Protein AF-A0A7R8XDM5-F1 (afdb_monomer)

Sequence (348 aa):
MFGAPPGPLRLVAMLCPSQAWSLYSSQVLLRPSGLVFVVLIADHQGGTNVKIKKKELCLAEGSKQLLQRVDGHIREISPRSAKEEVNYRLRKYDIGNKVPDDREGKVLMLVGATGSGKSTFVNGLVNYAYGVKWEDDFRYKLVVNEENENFEAHSQTNWISAYVLHKQEGISLPYTLTVIDTPGFGDSEGKKKDEELLKQIREFLSHGEYFGLEKLSGIGFVVPAPEGRLTDSQKYIFHCMLSVFGKNFEDRIFAFATFADNLRPPVLNALVDAKVPFKKIFKFNNSVLFTLSRDDDTSDLDRLAWKMGIQSFTEFFEELKKTKPVSLQEVLQNMESIRKPHDSQTSG

Secondary structure (DSSP, 8-state):
-PPPPPPP-PPPPPPP-S-S-----EEEEEETTEEEEEEEEEE--SSS-PEEEEEEE---GGGTTS--BSSSSEEEE--SEEEEEGGGTEEEEEESPPPTT-TT-EEEEEE-BTTSSHHHHHHHHHHHHTT--TT-S-EEEE------TTS-TTGGGGSEEEEEE---TT-S-SS-EEEEE---BS-TT-HHHHHHHHHHHHHHHHTHHHHT--EE-EEEEEEETT--S--HHHHHHHHHHHHHH-TT-GGGEEEEEES--SSPPTHHHHHHHTT---SEEEEE-GGGTT--TTSTT--HHHHHHHHHHHHHHHHHHHHHHT---EEHHHHHHHHHHTTTTSSSSS--

Organism: NCBI:txid69355

Nearest PDB structures (foldseek):
  3bb1-assembly4_G  TM=6.647E-01  e=1.543E-07  Pisum sativum
  3bb1-assembly2_C  TM=6.467E-01  e=5.001E-07  Pisum sativum
  3bb1-assembly3_F  TM=6.297E-01  e=9.003E-07  Pisum sativum
  3bb1-assembly2_D  TM=6.353E-01  e=9.548E-07  Pisum sativum
  3def-assembly1_A  TM=5.773E-01  e=4.715E-07  Arabidopsis thaliana

Solvent-accessible surface area (backbone atoms only — not comparable to full-atom values): 20354 Å² total; per-residue (Å²): 135,86,79,81,80,86,73,85,84,81,83,84,84,82,88,79,95,78,85,79,90,77,88,79,59,81,57,84,52,83,50,100,88,50,70,48,47,48,46,61,48,73,50,82,60,89,68,100,58,76,50,77,47,86,46,78,53,78,69,61,82,74,66,72,82,28,65,54,83,84,45,101,37,42,36,30,42,43,59,72,44,78,51,74,44,73,94,67,34,35,38,37,31,36,32,64,61,83,60,89,84,67,85,72,47,41,26,38,39,41,44,35,43,58,89,21,44,61,69,59,49,52,27,50,49,50,29,49,36,58,54,62,50,71,83,40,80,53,35,56,37,78,51,77,83,76,90,55,97,83,62,62,92,68,68,73,45,72,35,40,39,32,41,32,43,40,43,50,93,79,37,68,44,98,42,30,40,32,41,34,44,50,38,44,38,72,54,102,75,46,74,66,54,47,54,49,48,53,50,40,52,50,51,52,50,72,43,16,68,84,75,73,44,63,50,42,29,31,36,36,44,28,35,42,11,79,40,62,60,70,51,70,56,56,52,48,54,49,52,50,50,47,53,26,56,38,94,85,37,43,79,32,24,32,34,36,24,21,72,27,72,95,65,86,47,45,26,61,54,18,36,56,76,70,68,54,73,50,62,48,77,38,52,32,37,64,88,42,67,86,61,44,73,80,46,94,81,63,47,75,63,46,57,48,39,48,54,45,30,51,50,31,50,53,56,47,51,60,55,53,67,72,37,78,59,43,46,37,68,60,38,52,53,37,44,57,61,70,65,62,76,74,82,76,80,86,83,134

Structure (mmCIF, N/CA/C/O backbone):
data_AF-A0A7R8XDM5-F1
#
_entry.id   AF-A0A7R8XDM5-F1
#
loop_
_atom_site.group_PDB
_atom_site.id
_atom_site.type_symbol
_atom_site.label_atom_id
_atom_site.label_alt_id
_atom_site.label_comp_id
_atom_site.label_asym_id
_atom_site.label_entity_id
_atom_site.label_seq_id
_atom_site.pdbx_PDB_ins_code
_atom_site.Cartn_x
_atom_site.Cartn_y
_atom_site.Cartn_z
_atom_site.occupancy
_atom_site.B_iso_or_equiv
_atom_site.auth_seq_id
_atom_site.auth_comp_id
_atom_site.auth_asym_id
_atom_site.auth_atom_id
_atom_site.pdbx_PDB_model_num
ATOM 1 N N . MET A 1 1 ? 40.459 37.703 -25.915 1.00 35.75 1 MET A N 1
ATOM 2 C CA . MET A 1 1 ? 40.708 36.538 -26.789 1.00 35.75 1 MET A CA 1
ATOM 3 C C . MET A 1 1 ? 39.538 35.589 -26.618 1.00 35.75 1 MET A C 1
ATOM 5 O O . MET A 1 1 ? 39.378 35.033 -25.542 1.00 35.75 1 MET A O 1
ATOM 9 N N . PHE A 1 2 ? 38.662 35.514 -27.618 1.00 29.91 2 PHE A N 1
ATOM 10 C CA . PHE A 1 2 ? 37.513 34.612 -27.619 1.00 29.91 2 PHE A CA 1
ATOM 11 C C . PHE A 1 2 ? 37.996 33.196 -27.955 1.00 29.91 2 PHE A C 1
ATOM 13 O O . PHE A 1 2 ? 38.622 32.997 -28.995 1.00 29.91 2 PHE A O 1
ATOM 20 N N . GLY A 1 3 ? 37.743 32.233 -27.066 1.00 30.38 3 GLY A N 1
ATOM 21 C CA . GLY A 1 3 ? 37.932 30.811 -27.349 1.00 30.38 3 GLY A CA 1
ATOM 22 C C . GLY A 1 3 ? 36.880 30.334 -28.352 1.00 30.38 3 GLY A C 1
ATOM 23 O O . GLY A 1 3 ? 35.709 30.692 -28.240 1.00 30.38 3 GLY A O 1
ATOM 24 N N . ALA A 1 4 ? 37.315 29.580 -29.358 1.00 33.12 4 ALA A N 1
ATOM 25 C CA . ALA A 1 4 ? 36.467 29.067 -30.428 1.00 33.12 4 ALA A CA 1
ATOM 26 C C . ALA A 1 4 ? 35.358 28.125 -29.900 1.00 33.12 4 ALA A C 1
ATOM 28 O O . ALA A 1 4 ? 35.589 27.402 -28.928 1.00 33.12 4 ALA A O 1
ATOM 29 N N . PRO A 1 5 ? 34.174 28.080 -30.541 1.00 34.34 5 PRO A N 1
ATOM 30 C CA . PRO A 1 5 ? 33.154 27.086 -30.221 1.00 34.34 5 PRO A CA 1
ATOM 31 C C . PRO A 1 5 ? 33.619 25.675 -30.635 1.00 34.34 5 PRO A C 1
ATOM 33 O O . PRO A 1 5 ? 34.315 25.536 -31.647 1.00 34.34 5 PRO A O 1
ATOM 36 N N . PRO A 1 6 ? 33.234 24.612 -29.902 1.00 36.09 6 PRO A N 1
ATOM 37 C CA . PRO A 1 6 ? 33.537 23.245 -30.307 1.00 36.09 6 PRO A CA 1
ATOM 38 C C . PRO A 1 6 ? 32.803 22.924 -31.617 1.00 36.09 6 PRO A C 1
ATOM 40 O O . PRO A 1 6 ? 31.596 23.134 -31.739 1.00 36.09 6 PRO A O 1
ATOM 43 N N . GLY A 1 7 ? 33.551 22.450 -32.616 1.00 31.30 7 GLY A N 1
ATOM 44 C CA . GLY A 1 7 ? 33.010 22.037 -33.912 1.00 31.30 7 GLY A CA 1
ATOM 45 C C . GLY A 1 7 ? 32.057 20.835 -33.803 1.00 31.30 7 GLY A C 1
ATOM 46 O O . GLY A 1 7 ? 32.045 20.138 -32.786 1.00 31.30 7 GLY A O 1
ATOM 47 N N . PRO A 1 8 ? 31.249 20.561 -34.844 1.00 32.53 8 PRO A N 1
ATOM 48 C CA . PRO A 1 8 ? 30.295 19.461 -34.816 1.00 32.53 8 PRO A CA 1
ATOM 49 C C . PRO A 1 8 ? 31.018 18.107 -34.740 1.00 32.53 8 PRO A C 1
ATOM 51 O O . PRO A 1 8 ? 31.885 17.800 -35.561 1.00 32.53 8 PRO A O 1
ATOM 54 N N . LEU A 1 9 ? 30.624 17.288 -33.761 1.00 29.47 9 LEU A N 1
ATOM 55 C CA . LEU A 1 9 ? 30.998 15.877 -33.645 1.00 29.47 9 LEU A CA 1
ATOM 56 C C . LEU A 1 9 ? 30.601 15.135 -34.934 1.00 29.47 9 LEU A C 1
ATOM 58 O O . LEU A 1 9 ? 29.418 15.014 -35.255 1.00 29.47 9 LEU A O 1
ATOM 62 N N . ARG A 1 10 ? 31.592 14.643 -35.687 1.00 25.20 10 ARG A N 1
ATOM 63 C CA . ARG A 1 10 ? 31.374 13.738 -36.824 1.00 25.20 10 ARG A CA 1
ATOM 64 C C . ARG A 1 10 ? 30.980 12.356 -36.301 1.00 25.20 10 ARG A C 1
ATOM 66 O O . ARG A 1 10 ? 31.752 11.726 -35.586 1.00 25.20 10 ARG A O 1
ATOM 73 N N . LEU A 1 11 ? 29.804 11.880 -36.701 1.00 28.20 11 LEU A N 1
ATOM 74 C CA . LEU A 1 11 ? 29.359 10.505 -36.484 1.00 28.20 11 LEU A CA 1
ATOM 75 C C . LEU A 1 11 ? 29.938 9.610 -37.594 1.00 28.20 11 LEU A C 1
ATOM 77 O O . LEU A 1 11 ? 29.731 9.887 -38.776 1.00 28.20 11 LEU A O 1
ATOM 81 N N . VAL A 1 12 ? 30.653 8.546 -37.227 1.00 23.34 12 VAL A N 1
ATOM 82 C CA . VAL A 1 12 ? 31.058 7.474 -38.149 1.00 23.34 12 VAL A CA 1
ATOM 83 C C . VAL A 1 12 ? 29.980 6.393 -38.092 1.00 23.34 12 VAL A C 1
ATOM 85 O O . VAL A 1 12 ? 29.752 5.807 -37.039 1.00 23.34 12 VAL A O 1
ATOM 88 N N . ALA A 1 13 ? 29.296 6.149 -39.210 1.00 28.75 13 ALA A N 1
ATOM 89 C CA . ALA A 1 13 ? 28.348 5.048 -39.344 1.00 28.75 13 ALA A CA 1
ATOM 90 C C . ALA A 1 13 ? 29.081 3.798 -39.855 1.00 28.75 13 ALA A C 1
ATOM 92 O O . ALA A 1 13 ? 29.692 3.841 -40.921 1.00 28.75 13 ALA A O 1
ATOM 93 N N . MET A 1 14 ? 28.996 2.683 -39.125 1.00 22.77 14 MET A N 1
ATOM 94 C CA . MET A 1 14 ? 29.260 1.352 -39.681 1.00 22.77 14 MET A CA 1
ATOM 95 C C . MET A 1 14 ? 27.930 0.723 -40.096 1.00 22.77 14 MET A C 1
ATOM 97 O O . MET A 1 14 ? 26.998 0.633 -39.300 1.00 22.77 14 MET A O 1
ATOM 101 N N . LEU A 1 15 ? 27.843 0.305 -41.357 1.00 27.88 15 LEU A N 1
ATOM 102 C CA . LEU A 1 15 ? 26.712 -0.443 -41.899 1.00 27.88 15 LEU A CA 1
ATOM 103 C C . LEU A 1 15 ? 26.858 -1.921 -41.515 1.00 27.88 15 LEU A C 1
ATOM 105 O O . LEU A 1 15 ? 27.846 -2.551 -41.883 1.00 27.88 15 LEU A O 1
ATOM 109 N N . CYS A 1 16 ? 25.862 -2.479 -40.825 1.00 24.94 16 CYS A N 1
ATOM 110 C CA . CYS A 1 16 ? 25.700 -3.925 -40.674 1.00 24.94 16 CYS A CA 1
ATOM 111 C C . CYS A 1 16 ? 24.568 -4.394 -41.611 1.00 24.94 16 CYS A C 1
ATOM 113 O O . CYS A 1 16 ? 23.447 -3.889 -41.488 1.00 24.94 16 CYS A O 1
ATOM 115 N N . PRO A 1 17 ? 24.819 -5.300 -42.573 1.00 31.75 17 PRO A N 1
ATOM 116 C CA . PRO A 1 17 ? 23.796 -5.776 -43.492 1.00 31.75 17 PRO A CA 1
ATOM 117 C C . PRO A 1 17 ? 23.210 -7.107 -43.005 1.00 31.75 17 PRO A C 1
ATOM 119 O O . PRO A 1 17 ? 23.734 -8.167 -43.329 1.00 31.75 17 PRO A O 1
ATOM 122 N N . SER A 1 18 ? 22.115 -7.073 -42.241 1.00 32.19 18 SER A N 1
ATOM 123 C CA . SER A 1 18 ? 21.034 -8.077 -42.329 1.00 32.19 18 SER A CA 1
ATOM 124 C C . SER A 1 18 ? 19.895 -7.807 -41.333 1.00 32.19 18 SER A C 1
ATOM 126 O O . SER A 1 18 ? 20.043 -7.972 -40.134 1.00 32.19 18 SER A O 1
ATOM 128 N N . GLN A 1 19 ? 18.750 -7.433 -41.913 1.00 33.66 19 GLN A N 1
ATOM 129 C CA . GLN A 1 19 ? 17.357 -7.605 -41.467 1.00 33.66 19 GLN A CA 1
ATOM 130 C C . GLN A 1 19 ? 16.854 -7.020 -40.124 1.00 33.66 19 GLN A C 1
ATOM 132 O O . GLN A 1 19 ? 17.390 -7.245 -39.051 1.00 33.66 19 GLN A O 1
ATOM 137 N N . ALA A 1 20 ? 15.678 -6.384 -40.261 1.00 32.44 20 ALA A N 1
ATOM 138 C CA . ALA A 1 20 ? 14.716 -5.907 -39.259 1.00 32.44 20 ALA A CA 1
ATOM 139 C C . ALA A 1 20 ? 15.094 -4.639 -38.459 1.00 32.44 20 ALA A C 1
ATOM 141 O O . ALA A 1 20 ? 15.906 -4.668 -37.549 1.00 32.44 20 ALA A O 1
ATOM 142 N N . TRP A 1 21 ? 14.420 -3.530 -38.806 1.00 35.22 21 TRP A N 1
ATOM 143 C CA . TRP A 1 21 ? 14.243 -2.284 -38.037 1.00 35.22 21 TRP A CA 1
ATOM 144 C C . TRP A 1 21 ? 15.439 -1.826 -37.182 1.00 35.22 21 TRP A C 1
ATOM 146 O O . TRP A 1 21 ? 15.492 -2.067 -35.980 1.00 35.22 21 TRP A O 1
ATOM 156 N N . SER A 1 22 ? 16.363 -1.071 -37.776 1.00 34.72 22 SER A N 1
ATOM 157 C CA . SER A 1 22 ? 17.450 -0.409 -37.048 1.00 34.72 22 SER A CA 1
ATOM 158 C C . SER A 1 22 ? 17.083 1.031 -36.656 1.00 34.72 22 SER A C 1
ATOM 160 O O . SER A 1 22 ? 16.562 1.812 -37.452 1.00 34.72 22 SER A O 1
ATOM 162 N N . LEU A 1 23 ? 17.355 1.399 -35.401 1.00 35.34 23 LEU A N 1
ATOM 163 C CA . LEU A 1 23 ? 17.301 2.776 -34.903 1.00 35.34 23 LEU A CA 1
ATOM 164 C C . LEU A 1 23 ? 18.440 3.572 -35.578 1.00 35.34 23 LEU A C 1
ATOM 166 O O . LEU A 1 23 ? 19.609 3.284 -35.337 1.00 35.34 23 LEU A O 1
ATOM 170 N N . TYR A 1 24 ? 18.127 4.532 -36.457 1.00 41.97 24 TYR A N 1
ATOM 171 C CA . TYR A 1 24 ? 19.137 5.111 -37.365 1.00 41.97 24 TYR A CA 1
ATOM 172 C C . TYR A 1 24 ? 19.979 6.257 -36.782 1.00 41.97 24 TYR A C 1
ATOM 174 O O . TYR A 1 24 ? 21.096 6.474 -37.240 1.00 41.97 24 TYR A O 1
ATOM 182 N N . SER A 1 25 ? 19.480 7.002 -35.795 1.00 38.81 25 SER A N 1
ATOM 183 C CA . SER A 1 25 ? 20.284 7.819 -34.871 1.00 38.81 25 SER A CA 1
ATOM 184 C C . SER A 1 25 ? 19.376 8.494 -33.842 1.00 38.81 25 SER A C 1
ATOM 186 O O . SER A 1 25 ? 18.216 8.802 -34.119 1.00 38.81 25 SER A O 1
ATOM 188 N N . SER A 1 26 ? 19.917 8.759 -32.656 1.00 35.59 26 SER A N 1
ATOM 189 C CA . SER A 1 26 ? 19.328 9.655 -31.663 1.00 35.59 26 SER A CA 1
ATOM 190 C C . SER A 1 26 ? 20.227 10.882 -31.538 1.00 35.59 26 SER A C 1
ATOM 192 O O . SER A 1 26 ? 21.394 10.744 -31.173 1.00 35.59 26 SER A O 1
ATOM 194 N N . GLN A 1 27 ? 19.709 12.075 -31.829 1.00 33.69 2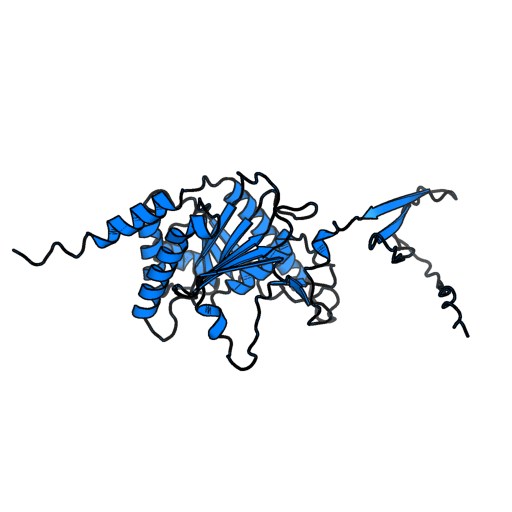7 GLN A N 1
ATOM 195 C CA . GLN A 1 27 ? 20.388 13.325 -31.480 1.00 33.69 27 GLN A CA 1
ATOM 196 C C . GLN A 1 27 ? 19.658 13.999 -30.320 1.00 33.69 27 GLN A C 1
ATOM 198 O O . GLN A 1 27 ? 18.452 14.236 -30.381 1.00 33.69 27 GLN A O 1
ATOM 203 N N . VAL A 1 28 ? 20.411 14.333 -29.273 1.00 34.19 28 VAL A N 1
ATOM 204 C CA . VAL A 1 28 ? 19.955 15.210 -28.193 1.00 34.19 28 VAL A CA 1
ATOM 205 C C . VAL A 1 28 ? 20.292 16.641 -28.600 1.00 34.19 28 VAL A C 1
ATOM 207 O O . VAL A 1 28 ? 21.458 17.029 -28.616 1.00 34.19 28 VAL A O 1
ATOM 210 N N . LEU A 1 29 ? 19.279 17.428 -28.960 1.00 31.72 29 LEU A N 1
ATOM 211 C CA . LEU A 1 29 ? 19.434 18.857 -29.229 1.00 31.72 29 LEU A CA 1
ATOM 212 C C . LEU A 1 29 ? 19.074 19.643 -27.966 1.00 31.72 29 LEU A C 1
ATOM 214 O O . LEU A 1 29 ? 17.913 19.698 -27.561 1.00 31.72 29 LEU A O 1
ATOM 218 N N . LEU A 1 30 ? 20.079 20.267 -27.352 1.00 30.61 30 LEU A N 1
ATOM 219 C CA . LEU A 1 30 ? 19.887 21.244 -26.283 1.00 30.61 30 LEU A CA 1
ATOM 220 C C . LEU A 1 30 ? 19.511 22.589 -26.913 1.00 30.61 30 LEU A C 1
ATOM 222 O O . LEU A 1 30 ? 20.322 23.194 -27.615 1.00 30.61 30 LEU A O 1
ATOM 226 N N . ARG A 1 31 ? 18.282 23.061 -26.677 1.00 32.34 31 ARG A N 1
ATOM 227 C CA . ARG A 1 31 ? 17.888 24.444 -26.979 1.00 32.34 31 ARG A CA 1
ATOM 228 C C . ARG A 1 31 ? 17.702 25.234 -25.680 1.00 32.34 31 ARG A C 1
ATOM 230 O O . ARG A 1 31 ? 17.364 24.639 -24.657 1.00 32.34 31 ARG A O 1
ATOM 237 N N . PRO A 1 32 ? 17.845 26.572 -25.717 1.00 30.30 32 PRO A N 1
ATOM 238 C CA . PRO A 1 32 ? 17.645 27.426 -24.542 1.00 30.30 32 PRO A CA 1
ATOM 239 C C . PRO A 1 32 ? 16.254 27.293 -23.894 1.00 30.30 32 PRO A C 1
ATOM 241 O O . PRO A 1 32 ? 16.095 27.614 -22.725 1.00 30.30 32 PRO A O 1
ATOM 244 N N . SER A 1 33 ? 15.260 26.792 -24.634 1.00 32.38 33 SER A N 1
ATOM 245 C CA . SER A 1 33 ? 13.871 26.606 -24.200 1.00 32.38 33 SER A CA 1
ATOM 246 C C . SER A 1 33 ? 13.492 25.153 -23.876 1.00 32.38 33 SER A C 1
ATOM 248 O O . SER A 1 33 ? 12.311 24.837 -23.838 1.00 32.38 33 SER A O 1
ATOM 250 N N . GLY A 1 34 ? 14.451 24.231 -23.714 1.00 37.88 34 GLY A N 1
ATOM 251 C CA . GLY A 1 34 ? 14.144 22.855 -23.308 1.00 37.88 34 GLY A CA 1
ATOM 252 C C . GLY A 1 34 ? 14.952 21.760 -24.006 1.00 37.88 34 GLY A C 1
ATOM 253 O O . GLY A 1 34 ? 15.768 22.008 -24.890 1.00 37.88 34 GLY A O 1
ATOM 254 N N . LEU A 1 35 ? 14.723 20.518 -23.563 1.00 33.31 35 LEU A N 1
ATOM 255 C CA . LEU A 1 35 ? 15.400 19.312 -24.053 1.00 33.31 35 LEU A CA 1
ATOM 256 C C . LEU A 1 35 ? 14.364 18.552 -24.887 1.00 33.31 35 LEU A C 1
ATOM 258 O O . LEU A 1 35 ? 13.378 18.076 -24.331 1.00 33.31 35 LEU A O 1
ATOM 262 N N . VAL A 1 36 ? 14.540 18.518 -26.208 1.00 33.59 36 VAL A N 1
ATOM 263 C CA . VAL A 1 36 ? 13.604 17.861 -27.133 1.00 33.59 36 VAL A CA 1
ATOM 264 C C . VAL A 1 36 ? 14.250 16.575 -27.630 1.00 33.59 36 VAL A C 1
ATOM 266 O O . VAL A 1 36 ? 15.304 16.617 -28.267 1.00 33.59 36 VAL A O 1
ATOM 269 N N . PHE A 1 37 ? 13.617 15.432 -27.361 1.00 36.12 37 PHE A N 1
ATOM 270 C CA . PHE A 1 37 ? 13.998 14.166 -27.980 1.00 36.12 37 PHE A CA 1
ATOM 271 C C . PHE A 1 37 ? 13.363 14.099 -29.370 1.00 36.12 37 PHE A C 1
ATOM 273 O O . PHE A 1 37 ? 12.148 13.947 -29.509 1.00 36.12 37 PHE A O 1
ATOM 280 N N . VAL A 1 38 ? 14.187 14.238 -30.410 1.00 35.19 38 VAL A N 1
ATOM 281 C CA . VAL A 1 38 ? 13.756 14.036 -31.796 1.00 35.19 38 VAL A CA 1
ATOM 282 C C . VAL A 1 38 ? 14.157 12.627 -32.205 1.00 35.19 38 VAL A C 1
ATOM 284 O O . VAL A 1 38 ? 15.334 12.347 -32.422 1.00 35.19 38 VAL A O 1
ATOM 287 N N . VAL A 1 39 ? 13.172 11.737 -32.309 1.00 37.53 39 VAL A N 1
ATOM 288 C CA . VAL A 1 39 ? 13.377 10.393 -32.856 1.00 37.53 39 VAL A CA 1
ATOM 289 C C . VAL A 1 39 ? 12.960 10.426 -34.324 1.00 37.53 39 VAL A C 1
ATOM 291 O O . VAL A 1 39 ? 11.801 10.705 -34.645 1.00 37.53 39 VAL A O 1
ATOM 294 N N . LEU A 1 40 ? 13.913 10.182 -35.227 1.00 36.50 40 LEU A N 1
ATOM 295 C CA . LEU A 1 40 ? 13.638 10.021 -36.653 1.00 36.50 40 LEU A CA 1
ATOM 296 C C . LEU A 1 40 ? 13.348 8.548 -36.924 1.00 36.50 40 LEU A C 1
ATOM 298 O O . LEU A 1 40 ? 14.228 7.701 -36.786 1.00 36.50 40 LEU A O 1
ATOM 302 N N . ILE A 1 41 ? 12.108 8.249 -37.304 1.00 41.84 41 ILE A N 1
ATOM 303 C CA . ILE A 1 41 ? 11.695 6.897 -37.685 1.00 41.84 41 ILE A CA 1
ATOM 304 C C . ILE A 1 41 ? 11.549 6.879 -39.207 1.00 41.84 41 ILE A C 1
ATOM 306 O O . ILE A 1 41 ? 10.770 7.654 -39.773 1.00 41.84 41 ILE A O 1
ATOM 310 N N . ALA A 1 42 ? 12.327 6.018 -39.861 1.00 40.25 42 ALA A N 1
ATOM 311 C CA . ALA A 1 42 ? 12.209 5.735 -41.284 1.00 40.25 42 ALA A CA 1
ATOM 312 C C . ALA A 1 42 ? 11.242 4.559 -41.476 1.00 40.25 42 ALA A C 1
ATOM 314 O O . ALA A 1 42 ? 11.469 3.480 -40.935 1.00 40.25 42 ALA A O 1
ATOM 315 N N . ASP A 1 43 ? 10.162 4.778 -42.224 1.00 42.12 43 ASP A N 1
ATOM 316 C CA . ASP A 1 43 ? 9.224 3.719 -42.607 1.00 42.12 43 ASP A CA 1
ATOM 317 C C . ASP A 1 43 ? 9.623 3.196 -43.994 1.00 42.12 43 ASP A C 1
ATOM 319 O O . ASP A 1 43 ? 9.609 3.951 -44.974 1.00 42.12 43 ASP A O 1
ATOM 323 N N . HIS A 1 44 ? 10.039 1.931 -44.073 1.00 44.12 44 HIS A N 1
ATOM 324 C CA . HIS A 1 44 ? 10.487 1.319 -45.321 1.00 44.12 44 HIS A CA 1
ATOM 325 C C . HIS A 1 44 ? 9.309 0.630 -46.013 1.00 44.12 44 HIS A C 1
ATOM 327 O O . HIS A 1 44 ? 9.138 -0.586 -45.947 1.00 44.12 44 HIS A O 1
ATOM 333 N N . GLN A 1 45 ? 8.488 1.410 -46.710 1.00 42.81 45 GLN A N 1
ATOM 334 C CA . GLN A 1 45 ? 7.450 0.862 -47.582 1.00 42.81 45 GLN A CA 1
ATOM 335 C C . GLN A 1 45 ? 8.104 0.516 -48.922 1.00 42.81 45 GLN A C 1
ATOM 337 O O . GLN A 1 45 ? 8.515 1.416 -49.644 1.00 42.81 45 GLN A O 1
ATOM 342 N N . GLY A 1 46 ? 8.289 -0.783 -49.186 1.00 40.34 46 GLY A N 1
ATOM 343 C CA . GLY A 1 46 ? 9.095 -1.345 -50.281 1.00 40.34 46 GLY A CA 1
ATOM 344 C C . GLY A 1 46 ? 9.206 -0.484 -51.551 1.00 40.34 46 GLY A C 1
ATOM 345 O O . GLY A 1 46 ? 8.207 -0.165 -52.189 1.00 40.34 46 GLY A O 1
ATOM 346 N N . GLY A 1 47 ? 10.448 -0.137 -51.904 1.00 45.94 47 GLY A N 1
ATOM 347 C CA . GLY A 1 47 ? 10.827 0.777 -52.989 1.00 45.94 47 GLY A CA 1
ATOM 348 C C . GLY A 1 47 ? 11.912 1.766 -52.532 1.00 45.94 47 GLY A C 1
ATOM 349 O O . GLY A 1 47 ? 12.140 1.920 -51.337 1.00 45.94 47 GLY A O 1
ATOM 350 N N . THR A 1 48 ? 12.593 2.452 -53.458 1.00 38.47 48 THR A N 1
ATOM 351 C CA . THR A 1 48 ? 13.718 3.386 -53.189 1.00 38.47 48 THR A CA 1
ATOM 352 C C . THR A 1 48 ? 13.329 4.699 -52.483 1.00 38.47 48 THR A C 1
ATOM 354 O O . THR A 1 48 ? 14.151 5.607 -52.379 1.00 38.47 48 THR A O 1
ATOM 357 N N . ASN A 1 49 ? 12.097 4.823 -51.982 1.00 33.66 49 ASN A N 1
ATOM 358 C CA . ASN A 1 49 ? 11.593 6.030 -51.327 1.00 33.66 49 ASN A CA 1
ATOM 359 C C . ASN A 1 49 ? 11.442 5.816 -49.816 1.00 33.66 49 ASN A C 1
ATOM 361 O O . ASN A 1 49 ? 10.547 5.108 -49.363 1.00 33.66 49 ASN A O 1
ATOM 365 N N . VAL A 1 50 ? 12.281 6.494 -49.030 1.00 44.19 50 VAL A N 1
ATOM 366 C CA . VAL A 1 50 ? 12.210 6.511 -47.561 1.00 44.19 50 VAL A CA 1
ATOM 367 C C . VAL A 1 50 ? 11.381 7.714 -47.105 1.00 44.19 50 VAL A C 1
ATOM 369 O O . VAL A 1 50 ? 11.754 8.859 -47.359 1.00 44.19 50 VAL A O 1
ATOM 372 N N . LYS A 1 51 ? 10.266 7.485 -46.397 1.00 38.09 51 LYS A N 1
ATOM 373 C CA . LYS A 1 51 ? 9.528 8.559 -45.706 1.00 38.09 51 LYS A CA 1
ATOM 374 C C . LYS A 1 51 ? 10.059 8.714 -44.283 1.00 38.09 51 LYS A C 1
ATOM 376 O O . LYS A 1 51 ? 9.935 7.807 -43.465 1.00 38.09 51 LYS A O 1
ATOM 381 N N . ILE A 1 52 ? 10.609 9.889 -43.983 1.00 41.84 52 ILE A N 1
ATOM 382 C CA . ILE A 1 52 ? 11.059 10.262 -42.638 1.00 41.84 52 ILE A CA 1
ATOM 383 C C . ILE A 1 52 ? 9.891 10.935 -41.914 1.00 41.84 52 ILE A C 1
ATOM 385 O O . ILE A 1 52 ? 9.421 11.990 -42.341 1.00 41.84 52 ILE A O 1
ATOM 389 N N . LYS A 1 53 ? 9.416 10.344 -40.812 1.00 38.47 53 LYS A N 1
ATOM 390 C CA . LYS A 1 53 ? 8.446 10.993 -39.917 1.00 38.47 53 LYS A CA 1
ATOM 391 C C . LYS A 1 53 ? 9.170 11.524 -38.682 1.00 38.47 53 LYS A C 1
ATOM 393 O O . LYS A 1 53 ? 9.851 10.778 -37.982 1.00 38.47 53 LYS A O 1
ATOM 398 N N . LYS A 1 54 ? 9.000 12.819 -38.406 1.00 36.72 54 LYS A N 1
ATOM 399 C CA . LYS A 1 54 ? 9.457 13.460 -37.168 1.00 36.72 54 LYS A CA 1
ATOM 400 C C . LYS A 1 54 ? 8.426 13.179 -36.076 1.00 36.72 54 LYS A C 1
ATOM 402 O O . LYS A 1 54 ? 7.275 13.585 -36.222 1.00 36.72 54 LYS A O 1
ATOM 407 N N . LYS A 1 55 ? 8.821 12.499 -34.999 1.00 37.72 55 LYS A N 1
ATOM 408 C CA . LYS A 1 55 ? 7.998 12.382 -33.789 1.00 37.72 55 LYS A CA 1
ATOM 409 C C . LYS A 1 55 ? 8.723 13.088 -32.650 1.00 37.72 55 LYS A C 1
ATOM 411 O O . LYS A 1 55 ? 9.827 12.698 -32.279 1.00 37.72 55 LYS A O 1
ATOM 416 N N . GLU A 1 56 ? 8.122 14.159 -32.151 1.00 34.00 56 GLU A N 1
ATOM 417 C CA . GLU A 1 56 ? 8.598 14.865 -30.963 1.00 34.00 56 GLU A CA 1
ATOM 418 C C . GLU A 1 56 ? 7.989 14.182 -29.736 1.00 34.00 56 GLU A C 1
ATOM 420 O O . GLU A 1 56 ? 6.768 14.079 -29.626 1.00 34.00 56 GLU A O 1
ATOM 425 N N . LEU A 1 57 ? 8.832 13.671 -28.835 1.00 34.44 57 LEU A N 1
ATOM 426 C CA . LEU A 1 57 ? 8.404 13.346 -27.476 1.00 34.44 57 LEU A CA 1
ATOM 427 C C . LEU A 1 57 ? 8.767 14.538 -26.589 1.00 34.44 57 LEU A C 1
ATOM 429 O O . LEU A 1 57 ? 9.938 14.754 -26.268 1.00 34.44 57 LEU A O 1
ATOM 433 N N . CYS A 1 58 ? 7.759 15.316 -26.205 1.00 33.66 58 CYS A N 1
ATOM 434 C CA . CYS A 1 58 ? 7.896 16.297 -25.138 1.00 33.66 58 CYS A CA 1
ATOM 435 C C . CYS A 1 58 ? 7.773 15.574 -23.796 1.00 33.66 58 CYS A C 1
ATOM 437 O O . CYS A 1 58 ? 6.693 15.127 -23.426 1.00 33.66 58 CYS A O 1
ATOM 439 N N . LEU A 1 59 ? 8.869 15.490 -23.042 1.00 37.66 59 LEU A N 1
ATOM 440 C CA . LEU A 1 59 ? 8.751 15.416 -21.588 1.00 37.66 59 LEU A CA 1
ATOM 441 C C . LEU A 1 59 ? 8.321 16.811 -21.127 1.00 37.66 59 LEU A C 1
ATOM 443 O O . LEU A 1 59 ? 9.018 17.788 -21.412 1.00 37.66 59 LEU A O 1
ATOM 447 N N . ALA A 1 60 ? 7.163 16.914 -20.473 1.00 37.12 60 ALA A N 1
ATOM 448 C CA . ALA A 1 60 ? 6.693 18.177 -19.918 1.00 37.12 60 ALA A CA 1
ATOM 449 C C . ALA A 1 60 ? 7.774 18.763 -18.992 1.00 37.12 60 ALA A C 1
ATOM 451 O O . ALA A 1 60 ? 8.406 18.043 -18.220 1.00 37.12 60 ALA A O 1
ATOM 452 N N . GLU A 1 61 ? 7.998 20.075 -19.049 1.00 35.75 61 GLU A N 1
ATOM 453 C CA . GLU A 1 61 ? 9.087 20.761 -18.332 1.00 35.75 61 GLU A CA 1
ATOM 454 C C . GLU A 1 61 ? 9.099 20.514 -16.808 1.00 35.75 61 GLU A C 1
ATOM 456 O O . GLU A 1 61 ? 10.140 20.665 -16.171 1.00 35.75 61 GLU A O 1
ATOM 461 N N . GLY A 1 62 ? 7.989 20.036 -16.232 1.00 33.84 62 GLY A N 1
ATOM 462 C CA . GLY A 1 62 ? 7.888 19.607 -14.833 1.00 33.84 62 GLY A CA 1
ATOM 463 C C . GLY A 1 62 ? 8.626 18.313 -14.462 1.00 33.84 62 GLY A C 1
ATOM 464 O O . GLY A 1 62 ? 8.776 18.038 -13.277 1.00 33.84 62 GLY A O 1
ATOM 465 N N . SER A 1 63 ? 9.105 17.521 -15.426 1.00 37.06 63 SER A N 1
ATOM 466 C CA . SER A 1 63 ? 9.809 16.250 -15.166 1.00 37.06 63 SER A CA 1
ATOM 467 C C . SER A 1 63 ? 11.300 16.423 -14.848 1.00 37.06 63 SER A C 1
ATOM 469 O O . SER A 1 63 ? 11.958 15.471 -14.439 1.00 37.06 63 SER A O 1
ATOM 471 N N . LYS A 1 64 ? 11.861 17.623 -15.056 1.00 37.25 64 LYS A N 1
ATOM 472 C CA . LYS A 1 64 ? 13.308 17.884 -14.933 1.00 37.25 64 LYS A CA 1
ATOM 473 C C . LYS A 1 64 ? 13.800 18.073 -13.496 1.00 37.25 64 LYS A C 1
ATOM 475 O O . LYS A 1 64 ? 14.991 17.925 -13.260 1.00 37.25 64 LYS A O 1
ATOM 480 N N . GLN A 1 65 ? 12.915 18.392 -12.551 1.00 39.84 65 GLN A N 1
ATOM 481 C CA . GLN A 1 65 ? 13.279 18.648 -11.147 1.00 39.84 65 GLN A CA 1
ATOM 482 C C . GLN A 1 65 ? 13.288 17.394 -10.256 1.00 39.84 65 GLN A C 1
ATOM 484 O O . GLN A 1 65 ? 13.552 17.510 -9.067 1.00 39.84 65 GLN A O 1
ATOM 489 N N . LEU A 1 66 ? 12.998 16.209 -10.801 1.00 44.88 66 LEU A N 1
ATOM 490 C CA . LEU A 1 66 ? 12.661 15.028 -9.996 1.00 44.88 66 LEU A CA 1
ATOM 491 C C . LEU A 1 66 ? 13.768 13.971 -9.910 1.00 44.88 66 LEU A C 1
ATOM 493 O O . LEU A 1 66 ? 13.524 12.958 -9.275 1.00 44.88 66 LEU A O 1
ATOM 497 N N . LEU A 1 67 ? 14.927 14.148 -10.558 1.00 45.38 67 LEU A N 1
ATOM 498 C CA . LEU A 1 67 ? 15.888 13.057 -10.767 1.00 45.38 67 LEU A CA 1
ATOM 499 C C . LEU A 1 67 ? 17.284 13.406 -10.238 1.00 45.38 67 LEU A C 1
ATOM 501 O O . LEU A 1 67 ? 18.006 14.179 -10.870 1.00 45.38 67 LEU A O 1
ATOM 505 N N . GLN A 1 68 ? 17.690 12.787 -9.127 1.00 42.53 68 GLN A N 1
ATOM 506 C CA . GLN A 1 68 ? 19.101 12.646 -8.759 1.00 42.53 68 GLN A CA 1
ATOM 507 C C . GLN A 1 68 ? 19.606 11.265 -9.202 1.00 42.53 68 GLN A C 1
ATOM 509 O O . GLN A 1 68 ? 18.893 10.260 -9.154 1.00 42.53 68 GLN A O 1
ATOM 514 N N . ARG A 1 69 ? 20.823 11.240 -9.750 1.00 39.62 69 ARG A N 1
ATOM 515 C CA . ARG A 1 69 ? 21.502 10.027 -10.218 1.00 39.62 69 ARG A CA 1
ATOM 516 C C . ARG A 1 69 ? 22.328 9.503 -9.050 1.00 39.62 69 ARG A C 1
ATOM 518 O O . ARG A 1 69 ? 23.281 10.179 -8.675 1.00 39.62 69 ARG A O 1
ATOM 525 N N . VAL A 1 70 ? 21.978 8.342 -8.505 1.00 50.16 70 VAL A N 1
ATOM 526 C CA . VAL A 1 70 ? 22.736 7.739 -7.389 1.00 50.16 70 VAL A CA 1
ATOM 527 C C . VAL A 1 70 ? 23.296 6.357 -7.742 1.00 50.16 70 VAL A C 1
ATOM 529 O O . VAL A 1 70 ? 24.269 5.918 -7.149 1.00 50.16 70 VAL A O 1
ATOM 532 N N . ASP A 1 71 ? 22.828 5.736 -8.821 1.00 52.06 71 ASP A N 1
ATOM 533 C CA . ASP A 1 71 ? 23.498 4.597 -9.447 1.00 52.06 71 ASP A CA 1
ATOM 534 C C . ASP A 1 71 ? 23.210 4.639 -10.953 1.00 52.06 71 ASP A C 1
ATOM 536 O O . ASP A 1 71 ? 22.228 5.261 -11.370 1.00 52.06 71 ASP A O 1
ATOM 540 N N . GLY A 1 72 ? 24.044 4.031 -11.800 1.00 59.06 72 GLY A N 1
ATOM 541 C CA . GLY A 1 72 ? 23.967 4.183 -13.266 1.00 59.06 72 GLY A CA 1
ATOM 542 C C . GLY A 1 72 ? 22.573 3.916 -13.859 1.00 59.06 72 GLY A C 1
ATOM 543 O O . GLY A 1 72 ? 22.205 4.505 -14.883 1.00 59.06 72 GLY A O 1
ATOM 544 N N . HIS A 1 73 ? 21.781 3.103 -13.155 1.00 76.19 73 HIS A N 1
ATOM 545 C CA . HIS A 1 73 ? 20.484 2.590 -13.579 1.00 76.19 73 HIS A CA 1
ATOM 546 C C . HIS A 1 73 ? 19.328 2.882 -12.611 1.00 76.19 73 HIS A C 1
ATOM 548 O O . HIS A 1 73 ? 18.166 2.754 -12.996 1.00 76.19 73 HIS A O 1
ATOM 554 N N . ILE A 1 74 ? 19.595 3.313 -11.377 1.00 80.38 74 ILE A N 1
ATOM 555 C CA . ILE A 1 74 ? 18.535 3.725 -10.451 1.00 80.38 74 ILE A CA 1
ATOM 556 C C . ILE A 1 74 ? 18.345 5.234 -10.574 1.00 80.38 74 ILE A C 1
ATOM 558 O O . ILE A 1 74 ? 19.258 6.031 -10.361 1.00 80.38 74 ILE A O 1
ATOM 562 N N . ARG A 1 75 ? 17.126 5.628 -10.934 1.00 82.19 75 ARG A N 1
ATOM 563 C CA . ARG A 1 75 ? 16.692 7.020 -10.968 1.00 82.19 75 ARG A CA 1
ATOM 564 C C . ARG A 1 75 ? 15.875 7.299 -9.725 1.00 82.19 75 ARG A C 1
ATOM 566 O O . ARG A 1 75 ? 14.808 6.717 -9.536 1.00 82.19 75 ARG A O 1
ATOM 573 N N . GLU A 1 76 ? 16.358 8.195 -8.888 1.00 81.31 76 GLU A N 1
ATOM 574 C CA . GLU A 1 76 ? 15.596 8.598 -7.719 1.00 81.31 76 GLU A CA 1
ATOM 575 C C . GLU A 1 76 ? 14.466 9.524 -8.139 1.00 81.31 76 GLU A C 1
ATOM 577 O O . GLU A 1 76 ? 14.667 10.384 -8.991 1.00 81.31 76 GLU A O 1
ATOM 582 N N . ILE A 1 77 ? 13.280 9.332 -7.567 1.00 79.94 77 ILE A N 1
ATOM 583 C CA . ILE A 1 77 ? 12.191 10.300 -7.664 1.00 79.94 77 ILE A CA 1
ATOM 584 C C . ILE A 1 77 ? 12.213 11.126 -6.391 1.00 79.94 77 ILE A C 1
ATOM 586 O O . ILE A 1 77 ? 11.824 10.648 -5.326 1.00 79.94 77 ILE A O 1
ATOM 590 N N . SER A 1 78 ? 12.660 12.369 -6.519 1.00 77.94 78 SER A N 1
ATOM 591 C CA . SER A 1 78 ? 12.592 13.345 -5.438 1.00 77.94 78 SER A CA 1
ATOM 592 C C . SER A 1 78 ? 11.187 13.952 -5.368 1.00 77.94 78 SER A C 1
ATOM 594 O O . SER A 1 78 ? 10.550 14.149 -6.402 1.00 77.94 78 SER A O 1
ATOM 596 N N . PRO A 1 79 ? 10.663 14.277 -4.182 1.00 84.69 79 PRO A N 1
ATOM 597 C CA . PRO A 1 79 ? 9.393 14.982 -4.072 1.00 84.69 79 PRO A CA 1
ATOM 598 C C . PRO A 1 79 ? 9.513 16.423 -4.587 1.00 84.69 79 PRO A C 1
ATOM 600 O O . PRO A 1 79 ? 10.507 17.102 -4.347 1.00 84.69 79 PRO A O 1
ATOM 603 N N . ARG A 1 80 ? 8.465 16.929 -5.248 1.00 86.56 80 ARG A N 1
ATOM 604 C CA . ARG A 1 80 ? 8.357 18.350 -5.620 1.00 86.56 80 ARG A CA 1
ATOM 605 C C . ARG A 1 80 ? 8.163 19.225 -4.383 1.00 86.56 80 ARG A C 1
ATOM 607 O O . ARG A 1 80 ? 8.690 20.332 -4.309 1.00 86.56 80 ARG A O 1
ATOM 614 N N . SER A 1 81 ? 7.346 18.759 -3.446 1.00 86.94 81 SER A N 1
ATOM 615 C CA . SER A 1 81 ? 7.135 19.415 -2.159 1.00 86.94 81 SER A CA 1
ATOM 616 C C . SER A 1 81 ? 6.911 18.387 -1.065 1.00 86.94 81 SER A C 1
ATOM 618 O O . SER A 1 81 ? 6.352 17.318 -1.312 1.00 86.94 81 SER A O 1
ATOM 620 N N . ALA A 1 82 ? 7.317 18.748 0.147 1.00 90.06 82 ALA A N 1
ATOM 621 C CA . ALA A 1 82 ? 7.089 17.980 1.356 1.00 90.06 82 ALA A CA 1
ATOM 622 C C . ALA A 1 82 ? 6.300 18.825 2.362 1.00 90.06 82 ALA A C 1
ATOM 624 O O . ALA A 1 82 ? 6.473 20.044 2.437 1.00 90.06 82 ALA A O 1
ATOM 625 N N . LYS A 1 83 ? 5.423 18.177 3.124 1.00 92.00 83 LYS A N 1
ATOM 626 C CA . LYS A 1 83 ? 4.699 18.767 4.249 1.00 92.00 83 LYS A CA 1
ATOM 627 C C . LYS A 1 83 ? 4.760 17.798 5.417 1.00 92.00 83 LYS A C 1
ATOM 629 O O . LYS A 1 83 ? 4.461 16.622 5.232 1.00 92.00 83 LYS A O 1
ATOM 634 N N . GLU A 1 84 ? 5.121 18.284 6.596 1.00 92.06 84 GLU A N 1
ATOM 635 C CA . GLU A 1 84 ? 5.379 17.443 7.765 1.00 92.06 84 GLU A CA 1
ATOM 636 C C . GLU A 1 84 ? 4.638 17.971 8.992 1.00 92.06 84 GLU A C 1
ATOM 638 O O . GLU A 1 84 ? 4.525 19.178 9.188 1.00 92.06 84 GLU A O 1
ATOM 643 N N . GLU A 1 85 ? 4.152 17.051 9.819 1.00 92.00 85 GLU A N 1
ATOM 644 C CA . GLU A 1 85 ? 3.668 17.306 11.171 1.00 92.00 85 GLU A CA 1
ATOM 645 C C . GLU A 1 85 ? 4.506 16.457 12.132 1.00 92.00 85 GLU A C 1
ATOM 647 O O . GLU A 1 85 ? 4.275 15.258 12.334 1.00 92.00 85 GLU A O 1
ATOM 652 N N . VAL A 1 86 ? 5.550 17.088 12.667 1.00 89.00 86 VAL A N 1
ATOM 653 C CA . VAL A 1 86 ? 6.637 16.420 13.393 1.00 89.00 86 VAL A CA 1
ATOM 654 C C . VAL A 1 86 ? 6.150 15.815 14.708 1.00 89.00 86 VAL A C 1
ATOM 656 O O . VAL A 1 86 ? 6.601 14.732 15.078 1.00 89.00 86 VAL A O 1
ATOM 659 N N . ASN A 1 87 ? 5.181 16.450 15.381 1.00 90.00 87 ASN A N 1
ATOM 660 C CA . ASN A 1 87 ? 4.680 15.993 16.685 1.00 90.00 87 ASN A CA 1
ATOM 661 C C . ASN A 1 87 ? 4.075 14.588 16.626 1.00 90.00 87 ASN A C 1
ATOM 663 O O . ASN A 1 87 ? 4.139 13.829 17.592 1.00 90.00 87 ASN A O 1
ATOM 667 N N . TYR A 1 88 ? 3.512 14.235 15.473 1.00 90.31 88 TYR A N 1
ATOM 668 C CA . TYR A 1 88 ? 2.887 12.941 15.228 1.00 90.31 88 TYR A CA 1
ATOM 669 C C . TYR A 1 88 ? 3.713 12.066 14.270 1.00 90.31 88 TYR A C 1
ATOM 671 O O . TYR A 1 88 ? 3.294 10.956 13.935 1.00 90.31 88 TYR A O 1
ATOM 679 N N . ARG A 1 89 ? 4.899 12.533 13.844 1.00 91.69 89 ARG A N 1
ATOM 680 C CA . ARG A 1 89 ? 5.758 11.887 12.835 1.00 91.69 89 ARG A CA 1
ATOM 681 C C . ARG A 1 89 ? 4.969 11.552 11.564 1.00 91.69 89 ARG A C 1
ATOM 683 O O . ARG A 1 89 ? 4.919 10.404 11.116 1.00 91.69 89 ARG A O 1
ATOM 690 N N . LEU A 1 90 ? 4.290 12.554 11.016 1.00 92.88 90 LEU A N 1
ATOM 691 C CA . LEU A 1 90 ? 3.473 12.428 9.811 1.00 92.88 90 LEU A CA 1
ATOM 692 C C . LEU A 1 90 ? 4.073 13.272 8.701 1.00 92.88 90 LEU A C 1
ATOM 694 O O . LEU A 1 90 ? 4.491 14.404 8.936 1.00 92.88 90 LEU A O 1
ATOM 698 N N . ARG A 1 91 ? 4.074 12.757 7.478 1.00 92.56 91 ARG A N 1
ATOM 699 C CA . ARG A 1 91 ? 4.610 13.490 6.333 1.00 92.56 91 ARG A CA 1
ATOM 700 C C . ARG A 1 91 ? 3.865 13.176 5.051 1.00 92.56 91 ARG A C 1
ATOM 702 O O . ARG A 1 91 ? 3.327 12.084 4.873 1.00 92.56 91 ARG A O 1
ATOM 709 N N . LYS A 1 92 ? 3.858 14.142 4.141 1.00 93.12 92 LYS A N 1
ATOM 710 C CA . LYS A 1 92 ? 3.298 14.031 2.799 1.00 93.12 92 LYS A CA 1
ATOM 711 C C . LYS A 1 92 ? 4.295 14.550 1.778 1.00 93.12 92 LYS A C 1
ATOM 713 O O . LYS A 1 92 ? 4.837 15.639 1.941 1.00 93.12 92 LYS A O 1
ATOM 718 N N . TYR A 1 93 ? 4.445 13.801 0.699 1.00 91.88 93 TYR A N 1
ATOM 719 C CA . TYR A 1 93 ? 5.281 14.105 -0.446 1.00 91.88 93 TYR A CA 1
ATOM 720 C C . TYR A 1 93 ? 4.415 14.226 -1.693 1.00 91.88 93 TYR A C 1
ATOM 722 O O . TYR A 1 93 ? 3.708 13.288 -2.053 1.00 91.88 93 TYR A O 1
ATOM 730 N N . ASP A 1 94 ? 4.472 15.374 -2.358 1.00 90.44 94 ASP A N 1
ATOM 731 C CA . ASP A 1 94 ? 3.832 15.577 -3.655 1.00 90.44 94 ASP A CA 1
ATOM 732 C C . ASP A 1 94 ? 4.843 15.296 -4.767 1.00 90.44 94 ASP A C 1
ATOM 734 O O . ASP A 1 94 ? 5.913 15.904 -4.821 1.00 90.44 94 ASP A O 1
ATOM 738 N N . ILE A 1 95 ? 4.498 14.375 -5.662 1.00 89.06 95 ILE A N 1
ATOM 739 C CA . ILE A 1 95 ? 5.346 13.918 -6.760 1.00 89.06 95 ILE A CA 1
ATOM 740 C C . ILE A 1 95 ? 4.687 14.324 -8.075 1.00 89.06 95 ILE A C 1
ATOM 742 O O . ILE A 1 95 ? 3.533 13.987 -8.350 1.00 89.06 95 ILE A O 1
ATOM 746 N N . GLY A 1 96 ? 5.436 15.053 -8.900 1.00 83.50 96 GLY A N 1
ATOM 747 C CA . GLY A 1 96 ? 4.912 15.650 -10.121 1.00 83.50 96 GLY A CA 1
ATOM 748 C C . GLY A 1 96 ? 4.114 16.934 -9.872 1.00 83.50 96 GLY A C 1
ATOM 749 O O . GLY A 1 96 ? 4.109 17.519 -8.788 1.00 83.50 96 GLY A O 1
ATOM 750 N N . ASN A 1 97 ? 3.473 17.420 -10.931 1.00 82.19 97 ASN A N 1
ATOM 751 C CA . ASN A 1 97 ? 2.728 18.675 -10.911 1.00 82.19 97 ASN A CA 1
ATOM 752 C C . ASN A 1 97 ? 1.271 18.428 -10.543 1.00 82.19 97 ASN A C 1
ATOM 754 O O . ASN A 1 97 ? 0.598 17.644 -11.207 1.00 82.19 97 ASN A O 1
ATOM 758 N N . LYS A 1 98 ? 0.777 19.166 -9.545 1.00 79.31 98 LYS A N 1
ATOM 759 C CA . LYS A 1 98 ? -0.634 19.143 -9.165 1.00 79.31 98 LYS A CA 1
ATOM 760 C C . LYS A 1 98 ? -1.516 19.548 -10.343 1.00 79.31 98 LYS A C 1
ATOM 762 O O . LYS A 1 98 ? -1.331 20.623 -10.916 1.00 79.31 98 LYS A O 1
ATOM 767 N N . VAL A 1 99 ? -2.499 18.712 -10.652 1.00 71.38 99 VAL A N 1
ATOM 768 C CA . VAL A 1 99 ? -3.555 19.033 -11.615 1.00 71.38 99 VAL A CA 1
ATOM 769 C C . VAL A 1 99 ? -4.724 19.681 -10.861 1.00 71.38 99 VAL A C 1
ATOM 771 O O . VAL A 1 99 ? -5.102 19.188 -9.793 1.00 71.38 99 VAL A O 1
ATOM 774 N N . PRO A 1 100 ? -5.291 20.799 -11.349 1.00 61.72 100 PRO A N 1
ATOM 775 C CA . PRO A 1 100 ? -6.515 21.355 -10.784 1.00 61.72 100 PRO A CA 1
ATOM 776 C C . PRO A 1 100 ? -7.683 20.363 -10.916 1.00 61.72 100 PRO A C 1
ATOM 778 O O . PRO A 1 100 ? -7.875 19.785 -11.980 1.00 61.72 100 PRO A O 1
ATOM 781 N N . ASP A 1 101 ? -8.478 20.218 -9.853 1.00 60.28 101 ASP A N 1
ATOM 782 C CA . ASP A 1 101 ? -9.758 19.485 -9.834 1.00 60.28 101 ASP A CA 1
ATOM 783 C C . ASP A 1 101 ? -9.696 17.949 -10.004 1.00 60.28 101 ASP A C 1
ATOM 785 O O . ASP A 1 101 ? -10.509 17.347 -10.704 1.00 60.28 101 ASP A O 1
ATOM 789 N N . ASP A 1 102 ? -8.769 17.274 -9.315 1.00 66.12 102 ASP A N 1
ATOM 790 C CA . ASP A 1 102 ? -8.740 15.802 -9.279 1.00 66.12 102 ASP A CA 1
ATOM 791 C C . ASP A 1 102 ? -9.703 15.200 -8.238 1.00 66.12 102 ASP A C 1
ATOM 793 O O . ASP A 1 102 ? -9.307 14.590 -7.238 1.00 66.12 102 ASP A O 1
ATOM 797 N N . ARG A 1 103 ? -11.008 15.366 -8.472 1.00 65.38 103 ARG A N 1
ATOM 798 C CA . ARG A 1 103 ? -12.057 14.797 -7.603 1.00 65.38 103 ARG A CA 1
ATOM 799 C C . ARG A 1 103 ? -12.094 13.269 -7.622 1.00 65.38 103 ARG A C 1
ATOM 801 O O . ARG A 1 103 ? -12.726 12.667 -6.751 1.00 65.38 103 ARG A O 1
ATOM 808 N N . GLU A 1 104 ? -11.420 12.625 -8.572 1.00 77.62 104 GLU A N 1
ATOM 809 C CA . GLU A 1 104 ? -11.390 11.168 -8.738 1.00 77.62 104 GLU A CA 1
ATOM 810 C C . GLU A 1 104 ? -10.178 10.497 -8.085 1.00 77.62 104 GLU A C 1
ATOM 812 O O . GLU A 1 104 ? -10.094 9.266 -8.093 1.00 77.62 104 GLU A O 1
ATOM 817 N N . GLY A 1 105 ? -9.296 11.280 -7.454 1.00 89.88 105 GLY A N 1
ATOM 818 C CA . GLY A 1 105 ? -8.112 10.775 -6.772 1.00 89.88 105 GLY A CA 1
ATOM 819 C C . GLY A 1 105 ? -8.410 9.601 -5.835 1.00 89.88 105 GLY A C 1
ATOM 820 O O . GLY A 1 105 ? -9.432 9.571 -5.132 1.00 89.88 105 GLY A O 1
ATOM 821 N N . LYS A 1 106 ? -7.509 8.617 -5.837 1.00 94.06 106 LYS A N 1
ATOM 822 C CA . LYS A 1 106 ? -7.604 7.404 -5.021 1.00 94.06 106 LYS A CA 1
ATOM 823 C C . LYS A 1 106 ? -6.577 7.448 -3.904 1.00 94.06 106 LYS A C 1
ATOM 825 O O . LYS A 1 106 ? -5.437 7.840 -4.117 1.00 94.06 106 LYS A O 1
ATOM 830 N N . VAL A 1 107 ? -6.983 7.012 -2.717 1.00 94.75 107 VAL A N 1
ATOM 831 C CA . VAL A 1 107 ? -6.121 6.958 -1.531 1.00 94.75 107 VAL A CA 1
ATOM 832 C C . VAL A 1 107 ? -6.056 5.516 -1.046 1.00 94.75 107 VAL A C 1
ATOM 834 O O . VAL A 1 107 ? -7.086 4.930 -0.709 1.00 94.75 107 VAL A O 1
ATOM 837 N N . LEU A 1 108 ? -4.860 4.944 -1.044 1.00 95.75 108 LEU A N 1
ATOM 838 C CA . LEU A 1 108 ? -4.573 3.585 -0.603 1.00 95.75 108 LEU A CA 1
ATOM 839 C C . LEU A 1 108 ? -3.699 3.651 0.647 1.00 95.75 108 LEU A C 1
ATOM 841 O O . LEU A 1 108 ? -2.622 4.234 0.594 1.00 95.75 108 LEU A O 1
ATOM 845 N N . MET A 1 109 ? -4.127 3.035 1.745 1.00 94.38 109 MET A N 1
ATOM 846 C CA . MET A 1 109 ? -3.290 2.880 2.938 1.00 94.38 109 MET A CA 1
ATOM 847 C C . MET A 1 109 ? -2.668 1.489 2.971 1.00 94.38 109 MET A C 1
ATOM 849 O O . MET A 1 109 ? -3.384 0.499 2.862 1.00 94.38 109 MET A O 1
ATOM 853 N N . LEU A 1 110 ? -1.350 1.402 3.112 1.00 93.75 110 LEU A N 1
ATOM 854 C CA . LEU A 1 110 ? -0.622 0.145 3.228 1.00 93.75 110 LEU A CA 1
ATOM 855 C C . LEU A 1 110 ? -0.385 -0.178 4.695 1.00 93.75 110 LEU A C 1
ATOM 857 O O . LEU A 1 110 ? 0.096 0.667 5.435 1.00 93.75 110 LEU A O 1
ATOM 861 N N . VAL A 1 111 ? -0.677 -1.411 5.092 1.00 90.25 111 VAL A N 1
ATOM 862 C CA . VAL A 1 111 ? -0.373 -1.954 6.419 1.00 90.25 111 VAL A CA 1
ATOM 863 C C . VAL A 1 111 ? 0.254 -3.330 6.269 1.00 90.25 111 VAL A C 1
ATOM 865 O O . VAL A 1 111 ? -0.089 -4.085 5.367 1.00 90.25 111 VAL A O 1
ATOM 868 N N . GLY A 1 112 ? 1.193 -3.668 7.141 1.00 88.44 112 GLY A N 1
ATOM 869 C CA . GLY A 1 112 ? 1.928 -4.930 7.073 1.00 88.44 112 GLY A CA 1
ATOM 870 C C . GLY A 1 112 ? 3.062 -4.942 8.085 1.00 88.44 112 GLY A C 1
ATOM 871 O O . GLY A 1 112 ? 3.543 -3.874 8.476 1.00 88.44 112 GLY A O 1
ATOM 872 N N . ALA A 1 113 ? 3.505 -6.128 8.493 1.00 86.06 113 ALA A N 1
ATOM 873 C CA . ALA A 1 113 ? 4.578 -6.274 9.473 1.00 86.06 113 ALA A CA 1
ATOM 874 C C . ALA A 1 113 ? 5.894 -5.637 8.982 1.00 86.06 113 ALA A C 1
ATOM 876 O O . ALA A 1 113 ? 6.065 -5.376 7.780 1.00 86.06 113 ALA A O 1
ATOM 877 N N . THR A 1 114 ? 6.839 -5.377 9.883 1.00 82.75 114 THR A N 1
ATOM 878 C CA . THR A 1 114 ? 8.210 -5.028 9.473 1.00 82.75 114 THR A CA 1
ATOM 879 C C . THR A 1 114 ? 8.774 -6.131 8.571 1.00 82.75 114 THR A C 1
ATOM 881 O O . THR A 1 114 ? 8.522 -7.313 8.783 1.00 82.75 114 THR A O 1
ATOM 884 N N . GLY A 1 115 ? 9.457 -5.752 7.487 1.00 80.38 115 GLY A N 1
ATOM 885 C CA . GLY A 1 115 ? 9.988 -6.714 6.512 1.00 80.38 115 GLY A CA 1
ATOM 886 C C . GLY A 1 115 ? 8.958 -7.341 5.559 1.00 80.38 115 GLY A C 1
ATOM 887 O O . GLY A 1 115 ? 9.347 -8.055 4.643 1.00 80.38 115 GLY A O 1
ATOM 888 N N . SER A 1 116 ? 7.661 -7.022 5.672 1.00 85.69 116 SER A N 1
ATOM 889 C CA . SER A 1 116 ? 6.630 -7.522 4.736 1.00 85.69 116 SER A CA 1
ATOM 890 C C . SER A 1 116 ? 6.798 -7.036 3.288 1.00 85.69 116 SER A C 1
ATOM 892 O O . SER A 1 116 ? 6.137 -7.548 2.391 1.00 85.69 116 SER A O 1
ATOM 894 N N . GLY A 1 117 ? 7.676 -6.061 3.034 1.00 86.88 117 GLY A N 1
ATOM 895 C CA . GLY A 1 117 ? 7.963 -5.550 1.690 1.00 86.88 117 GLY A CA 1
ATOM 896 C C . GLY A 1 117 ? 7.100 -4.363 1.249 1.00 86.88 117 GLY A C 1
ATOM 897 O O . GLY A 1 117 ? 6.977 -4.141 0.048 1.00 86.88 117 GLY A O 1
ATOM 898 N N . LYS A 1 118 ? 6.517 -3.589 2.181 1.00 89.44 118 LYS A N 1
ATOM 899 C CA . LYS A 1 118 ? 5.705 -2.386 1.875 1.00 89.44 118 LYS A CA 1
ATOM 900 C C . LYS A 1 118 ? 6.452 -1.360 1.023 1.00 89.44 118 LYS A C 1
ATOM 902 O O . LYS A 1 118 ? 5.991 -1.013 -0.058 1.00 89.44 118 LYS A O 1
ATOM 907 N N . SER A 1 119 ? 7.638 -0.937 1.452 1.00 83.62 119 SER A N 1
ATOM 908 C CA . SER A 1 119 ? 8.433 0.056 0.720 1.00 83.62 119 SER A CA 1
ATOM 909 C C . SER A 1 119 ? 8.878 -0.473 -0.650 1.00 83.62 119 SER A C 1
ATOM 911 O O . SER A 1 119 ? 8.862 0.252 -1.643 1.00 83.62 119 SER A O 1
ATOM 913 N N . THR A 1 120 ? 9.183 -1.771 -0.752 1.00 85.88 120 THR A N 1
ATOM 914 C CA . THR A 1 120 ? 9.461 -2.425 -2.039 1.00 85.88 120 THR A CA 1
ATOM 915 C C . THR A 1 120 ? 8.231 -2.435 -2.949 1.00 85.88 120 THR A C 1
ATOM 917 O O . THR A 1 120 ? 8.352 -2.145 -4.137 1.00 85.88 120 THR A O 1
ATOM 920 N N . PHE A 1 121 ? 7.040 -2.687 -2.398 1.00 91.00 121 PHE A N 1
ATOM 921 C CA . PHE A 1 121 ? 5.777 -2.568 -3.126 1.00 91.00 121 PHE A CA 1
ATOM 922 C C . PHE A 1 121 ? 5.551 -1.135 -3.630 1.00 91.00 121 PHE A C 1
ATOM 924 O O . PHE A 1 121 ? 5.194 -0.967 -4.793 1.00 91.00 121 PHE A O 1
ATOM 931 N N . VAL A 1 122 ? 5.814 -0.106 -2.812 1.00 91.19 122 VAL A N 1
ATOM 932 C CA . VAL A 1 122 ? 5.724 1.308 -3.229 1.00 91.19 122 VAL A CA 1
ATOM 933 C C . VAL A 1 122 ? 6.667 1.592 -4.401 1.00 91.19 122 VAL A C 1
ATOM 935 O O . VAL A 1 122 ? 6.243 2.176 -5.396 1.00 91.19 122 VAL A O 1
ATOM 938 N N . ASN A 1 123 ? 7.913 1.118 -4.347 1.00 89.06 123 ASN A N 1
ATOM 939 C CA . ASN A 1 123 ? 8.858 1.267 -5.458 1.00 89.06 123 ASN A CA 1
ATOM 940 C C . ASN A 1 123 ? 8.376 0.552 -6.736 1.00 89.06 123 ASN A C 1
ATOM 942 O O . ASN A 1 123 ? 8.449 1.119 -7.829 1.00 89.06 123 ASN A O 1
ATOM 946 N N . GLY A 1 124 ? 7.827 -0.661 -6.623 1.00 90.88 124 GLY A N 1
ATOM 947 C CA . GLY A 1 124 ? 7.227 -1.376 -7.758 1.00 90.88 124 GLY A CA 1
ATOM 948 C C . GLY A 1 124 ? 6.032 -0.637 -8.355 1.00 90.88 124 GLY A C 1
ATOM 949 O O . GLY A 1 124 ? 5.933 -0.480 -9.573 1.00 90.88 124 GLY A O 1
ATOM 950 N N . LEU A 1 125 ? 5.170 -0.110 -7.489 1.00 93.06 125 LEU A N 1
ATOM 951 C CA . LEU A 1 125 ? 3.999 0.672 -7.859 1.00 93.06 125 LEU A CA 1
ATOM 952 C C . LEU A 1 125 ? 4.391 1.930 -8.628 1.00 93.06 125 LEU A C 1
ATOM 954 O O . LEU A 1 125 ? 3.761 2.251 -9.631 1.00 93.06 125 LEU A O 1
ATOM 958 N N . VAL A 1 126 ? 5.439 2.623 -8.189 1.00 90.50 126 VAL A N 1
ATOM 959 C CA . VAL A 1 126 ? 5.956 3.816 -8.863 1.00 90.50 126 VAL A CA 1
ATOM 960 C C . VAL A 1 126 ? 6.460 3.470 -10.268 1.00 90.50 126 VAL A C 1
ATOM 962 O O . VAL A 1 126 ? 6.076 4.135 -11.228 1.00 90.50 126 VAL A O 1
ATOM 965 N N . ASN A 1 127 ? 7.235 2.393 -10.434 1.00 91.00 127 ASN A N 1
ATOM 966 C CA . ASN A 1 127 ? 7.687 1.949 -11.762 1.00 91.00 127 ASN A CA 1
ATOM 967 C C . ASN A 1 127 ? 6.507 1.601 -12.687 1.00 91.00 127 ASN A C 1
ATOM 969 O O . ASN A 1 127 ? 6.495 2.006 -13.849 1.00 91.00 127 ASN A O 1
ATOM 973 N N . TYR A 1 128 ? 5.484 0.919 -12.162 1.00 92.75 128 TYR A N 1
ATOM 974 C CA . TYR A 1 128 ? 4.244 0.654 -12.894 1.00 92.75 128 TYR A CA 1
ATOM 975 C C . TYR A 1 128 ? 3.518 1.952 -13.288 1.00 92.75 128 TYR A C 1
ATOM 977 O O . TYR A 1 128 ? 3.112 2.126 -14.442 1.00 92.75 128 TYR A O 1
ATOM 985 N N . ALA A 1 129 ? 3.366 2.881 -12.339 1.00 90.50 129 ALA A N 1
ATOM 986 C CA . ALA A 1 129 ? 2.661 4.139 -12.546 1.00 90.50 129 ALA A CA 1
ATOM 987 C C . ALA A 1 129 ? 3.341 4.981 -13.632 1.00 90.50 129 ALA A C 1
ATOM 989 O O . ALA A 1 129 ? 2.656 5.502 -14.503 1.00 90.50 129 ALA A O 1
ATOM 990 N N . TYR A 1 130 ? 4.672 5.047 -13.648 1.00 88.19 130 TYR A N 1
ATOM 991 C CA . TYR A 1 130 ? 5.431 5.755 -14.684 1.00 88.19 130 TYR A CA 1
ATOM 992 C C . TYR A 1 130 ? 5.623 4.963 -15.987 1.00 88.19 130 TYR A C 1
ATOM 994 O O . TYR A 1 130 ? 6.309 5.433 -16.891 1.00 88.19 130 TYR A O 1
ATOM 1002 N N . GLY A 1 131 ? 5.013 3.780 -16.108 1.00 89.12 131 GLY A N 1
ATOM 1003 C CA . GLY A 1 131 ? 5.017 3.000 -17.345 1.00 89.12 131 GLY A CA 1
ATOM 1004 C C . GLY A 1 131 ? 6.387 2.437 -17.720 1.00 89.12 131 GLY A C 1
ATOM 1005 O O . GLY A 1 131 ? 6.639 2.219 -18.907 1.00 89.12 131 GLY A O 1
ATOM 1006 N N . VAL A 1 132 ? 7.258 2.209 -16.729 1.00 89.62 132 VAL A N 1
ATOM 1007 C CA . VAL A 1 132 ? 8.574 1.594 -16.936 1.00 89.62 132 VAL A CA 1
ATOM 1008 C C . VAL A 1 132 ? 8.386 0.208 -17.544 1.00 89.62 132 VAL A C 1
ATOM 1010 O O . VAL A 1 132 ? 7.531 -0.576 -17.122 1.00 89.62 132 VAL A O 1
ATOM 1013 N N . LYS A 1 133 ? 9.180 -0.089 -18.565 1.00 89.88 133 LYS A N 1
ATOM 1014 C CA . LYS A 1 133 ? 9.197 -1.359 -19.283 1.00 89.88 133 LYS A CA 1
ATOM 1015 C C . LYS A 1 133 ? 10.386 -2.196 -18.845 1.00 89.88 133 LYS A C 1
ATOM 1017 O O . LYS A 1 133 ? 11.385 -1.687 -18.346 1.00 89.88 133 LYS A O 1
ATOM 1022 N N . TRP A 1 134 ? 10.292 -3.497 -19.094 1.00 87.56 134 TRP A N 1
ATOM 1023 C CA . TRP A 1 134 ? 11.387 -4.425 -18.820 1.00 87.56 134 TRP A CA 1
ATOM 1024 C C . TRP A 1 134 ? 12.676 -4.018 -19.553 1.00 87.56 134 TRP A C 1
ATOM 1026 O O . TRP A 1 134 ? 13.769 -4.054 -18.984 1.00 87.56 134 TRP A O 1
ATOM 1036 N N . GLU A 1 135 ? 12.520 -3.587 -20.806 1.00 87.12 135 GLU A N 1
ATOM 1037 C CA . GLU A 1 135 ? 13.594 -3.196 -21.718 1.00 87.12 135 GLU A CA 1
ATOM 1038 C C . GLU A 1 135 ? 14.215 -1.823 -21.394 1.00 87.12 135 GLU A C 1
ATOM 1040 O O . GLU A 1 135 ? 15.252 -1.480 -21.964 1.00 87.12 135 GLU A O 1
ATOM 1045 N N . ASP A 1 136 ? 13.606 -1.038 -20.496 1.00 86.56 136 ASP A N 1
ATOM 1046 C CA . ASP A 1 136 ? 14.187 0.232 -20.064 1.00 86.56 136 ASP A CA 1
ATOM 1047 C C . ASP A 1 136 ? 15.454 -0.030 -19.240 1.00 86.56 136 ASP A C 1
ATOM 1049 O O . ASP A 1 136 ? 15.497 -0.925 -18.392 1.00 86.56 136 ASP A O 1
ATOM 1053 N N . ASP A 1 137 ? 16.485 0.783 -19.463 1.00 83.62 137 ASP A N 1
ATOM 1054 C CA . ASP A 1 137 ? 17.800 0.667 -18.818 1.00 83.62 137 ASP A CA 1
ATOM 1055 C C . ASP A 1 137 ? 17.887 1.375 -17.462 1.00 83.62 137 ASP A C 1
ATOM 1057 O O . ASP A 1 137 ? 18.979 1.640 -16.949 1.00 83.62 137 ASP A O 1
ATOM 1061 N N . PHE A 1 138 ? 16.724 1.689 -16.894 1.00 85.44 138 PHE A N 1
ATOM 1062 C CA . PHE A 1 138 ? 16.603 2.324 -15.601 1.00 85.44 138 PHE A CA 1
ATOM 1063 C C . PHE A 1 138 ? 15.399 1.811 -14.810 1.00 85.44 138 PHE A C 1
ATOM 1065 O O . PHE A 1 138 ? 14.421 1.306 -15.367 1.00 85.44 138 PHE A O 1
ATOM 1072 N N . ARG A 1 139 ? 15.451 2.001 -13.492 1.00 86.69 139 ARG A N 1
ATOM 1073 C CA . ARG A 1 139 ? 14.339 1.787 -12.561 1.00 86.69 139 ARG A CA 1
ATOM 1074 C C . ARG A 1 139 ? 14.188 3.002 -11.667 1.00 86.69 139 ARG A C 1
ATOM 1076 O O . ARG A 1 139 ? 15.178 3.630 -11.299 1.00 86.69 139 ARG A O 1
ATOM 1083 N N . TYR A 1 140 ? 12.955 3.335 -11.314 1.00 86.38 140 TYR A N 1
ATOM 1084 C CA . TYR A 1 140 ? 12.698 4.376 -10.331 1.00 86.38 140 TYR A CA 1
ATOM 1085 C C . TYR A 1 140 ? 12.822 3.829 -8.910 1.00 86.38 140 TYR A C 1
ATOM 1087 O O . TYR A 1 140 ? 12.318 2.745 -8.611 1.00 86.38 140 TYR A O 1
ATOM 1095 N N . LYS A 1 141 ? 13.442 4.605 -8.025 1.00 85.69 141 LYS A N 1
ATOM 1096 C CA . LYS A 1 141 ? 13.392 4.406 -6.574 1.00 85.69 141 LYS A CA 1
ATOM 1097 C C . LYS A 1 141 ? 12.815 5.670 -5.959 1.00 85.69 141 LYS A C 1
ATOM 1099 O O . LYS A 1 141 ? 13.275 6.770 -6.253 1.00 85.69 141 LYS A O 1
ATOM 1104 N N . LEU A 1 142 ? 11.790 5.529 -5.133 1.00 81.00 142 LEU A N 1
ATOM 1105 C CA . LEU A 1 142 ? 11.274 6.661 -4.386 1.00 81.00 142 LEU A CA 1
ATOM 1106 C C . LEU A 1 142 ? 12.215 6.902 -3.205 1.00 81.00 142 LEU A C 1
ATOM 1108 O O . LEU A 1 142 ? 12.284 6.070 -2.302 1.00 81.00 142 LEU A O 1
ATOM 1112 N N . VAL A 1 143 ? 12.969 8.001 -3.243 1.00 66.69 143 VAL A N 1
ATOM 1113 C CA . VAL A 1 143 ? 13.928 8.351 -2.189 1.00 66.69 143 VAL A CA 1
ATOM 1114 C C . VAL A 1 143 ? 13.397 9.534 -1.411 1.00 66.69 143 VAL A C 1
ATOM 1116 O O . VAL A 1 143 ? 12.957 10.542 -1.961 1.00 66.69 143 VAL A O 1
ATOM 1119 N N . VAL A 1 144 ? 13.387 9.361 -0.098 1.00 60.22 144 VAL A N 1
ATOM 1120 C CA . VAL A 1 144 ? 12.775 10.286 0.839 1.00 60.22 144 VAL A CA 1
ATOM 1121 C C . VAL A 1 144 ? 13.826 10.600 1.888 1.00 60.22 144 VAL A C 1
ATOM 1123 O O . VAL A 1 144 ? 13.872 9.930 2.915 1.00 60.22 144 VAL A O 1
ATOM 1126 N N . ASN A 1 145 ? 14.696 11.554 1.543 1.00 48.53 145 ASN A N 1
ATOM 1127 C CA . ASN A 1 145 ? 15.845 12.068 2.294 1.00 48.53 145 ASN A CA 1
ATOM 1128 C C . ASN A 1 145 ? 16.345 11.141 3.410 1.00 48.53 145 ASN A C 1
ATOM 1130 O O . ASN A 1 145 ? 15.958 11.244 4.572 1.00 48.53 145 ASN A O 1
ATOM 1134 N N . GLU A 1 146 ? 17.263 10.268 3.003 1.00 46.97 146 GLU A N 1
ATOM 1135 C CA . GLU A 1 146 ? 18.120 9.416 3.828 1.00 46.97 146 GLU A CA 1
ATOM 1136 C C . GLU A 1 146 ? 19.315 10.212 4.389 1.00 46.97 146 GLU A C 1
ATOM 1138 O O . GLU A 1 146 ? 20.419 9.687 4.495 1.00 46.97 146 GLU A O 1
ATOM 1143 N N . GLU A 1 147 ? 19.134 11.494 4.734 1.00 36.12 147 GLU A N 1
ATOM 1144 C CA . GLU A 1 147 ? 20.199 12.299 5.345 1.00 36.12 147 GLU A CA 1
ATOM 1145 C C . GLU A 1 147 ? 20.382 11.872 6.806 1.00 36.12 147 GLU A C 1
ATOM 1147 O O . GLU A 1 147 ? 19.881 12.510 7.727 1.00 36.12 147 GLU A O 1
ATOM 1152 N N . ASN A 1 148 ? 21.005 10.707 6.989 1.00 31.86 148 ASN A N 1
ATOM 1153 C CA . ASN A 1 148 ? 22.019 10.378 7.984 1.00 31.86 148 ASN A CA 1
ATOM 1154 C C . ASN A 1 148 ? 22.385 8.899 7.786 1.00 31.86 148 ASN A C 1
ATOM 1156 O O . ASN A 1 148 ? 21.766 8.012 8.373 1.00 31.86 148 ASN A O 1
ATOM 1160 N N . GLU A 1 149 ? 23.438 8.654 7.003 1.00 35.19 149 GLU A N 1
ATOM 1161 C CA . GLU A 1 149 ? 24.071 7.351 6.706 1.00 35.19 149 GLU A CA 1
ATOM 1162 C C . GLU A 1 149 ? 24.579 6.572 7.948 1.00 35.19 149 GLU A C 1
ATOM 1164 O O . GLU A 1 149 ? 25.274 5.572 7.816 1.00 35.19 149 GLU A O 1
ATOM 1169 N N . ASN A 1 150 ? 24.212 6.983 9.165 1.00 30.64 150 ASN A N 1
ATOM 1170 C CA . ASN A 1 150 ? 24.598 6.338 10.423 1.00 30.64 150 ASN A CA 1
ATOM 1171 C C . ASN A 1 150 ? 23.428 5.709 11.192 1.00 30.64 150 ASN A C 1
ATOM 1173 O O . ASN A 1 150 ? 23.651 5.124 12.248 1.00 30.64 150 ASN A O 1
ATOM 1177 N N . PHE A 1 151 ? 22.192 5.817 10.700 1.00 34.09 151 PHE A N 1
ATOM 1178 C CA . PHE A 1 151 ? 21.074 5.064 11.258 1.00 34.09 151 PHE A CA 1
ATOM 1179 C C . PHE A 1 151 ? 20.638 4.014 10.248 1.00 34.09 151 PHE A C 1
ATOM 1181 O O . PHE A 1 151 ? 19.988 4.309 9.249 1.00 34.09 151 PHE A O 1
ATOM 1188 N N . GLU A 1 152 ? 21.034 2.782 10.553 1.00 30.09 152 GLU A N 1
ATOM 1189 C CA . GLU A 1 152 ? 20.538 1.529 9.997 1.00 30.09 152 GLU A CA 1
ATOM 1190 C C . GLU A 1 152 ? 19.034 1.595 9.666 1.00 30.09 152 GLU A C 1
ATOM 1192 O O . GLU A 1 152 ? 18.283 2.380 10.253 1.00 30.09 152 GLU A O 1
ATOM 1197 N N . ALA A 1 153 ? 18.593 0.715 8.761 1.00 40.16 153 ALA A N 1
ATOM 1198 C CA . ALA A 1 153 ? 17.241 0.512 8.212 1.00 40.16 153 ALA A CA 1
ATOM 1199 C C . ALA A 1 153 ? 16.031 0.574 9.188 1.00 40.16 153 ALA A C 1
ATOM 1201 O O . ALA A 1 153 ? 14.885 0.453 8.765 1.00 40.16 153 ALA A O 1
ATOM 1202 N N . HIS A 1 154 ? 16.265 0.791 10.479 1.00 35.81 154 HIS A N 1
ATOM 1203 C CA . HIS A 1 154 ? 15.321 1.054 11.554 1.00 35.81 154 HIS A CA 1
ATOM 1204 C C . HIS A 1 154 ? 14.678 2.458 11.530 1.00 35.81 154 HIS A C 1
ATOM 1206 O O . HIS A 1 154 ? 13.526 2.593 11.944 1.00 35.81 154 HIS A O 1
ATOM 1212 N N . SER A 1 155 ? 15.367 3.502 11.046 1.00 43.50 155 SER A N 1
ATOM 1213 C CA . SER A 1 155 ? 14.912 4.905 11.204 1.00 43.50 155 SER A CA 1
ATOM 1214 C C . SER A 1 155 ? 13.783 5.336 10.248 1.00 43.50 155 SER A C 1
ATOM 1216 O O . SER A 1 155 ? 12.945 6.170 10.604 1.00 43.50 155 SER A O 1
ATOM 1218 N N . GLN A 1 156 ? 13.675 4.723 9.061 1.00 45.16 156 GLN A N 1
ATOM 1219 C CA . GLN A 1 156 ? 12.596 5.041 8.110 1.00 45.16 156 GLN A CA 1
ATOM 1220 C C . GLN A 1 156 ? 11.208 4.593 8.604 1.00 45.16 156 GLN A C 1
ATOM 1222 O O . GLN A 1 156 ? 10.193 5.174 8.222 1.00 45.16 1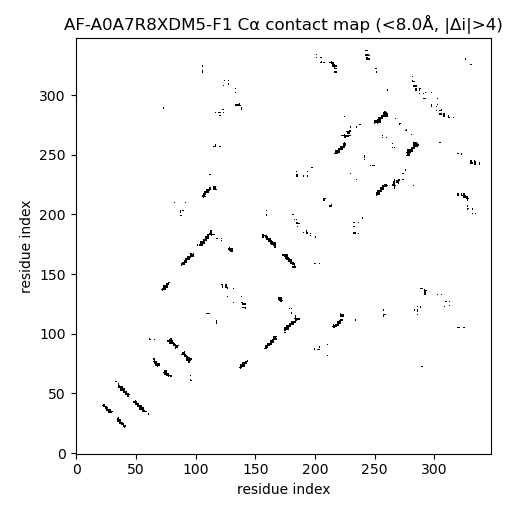56 GLN A O 1
ATOM 1227 N N . THR A 1 157 ? 11.150 3.592 9.484 1.00 56.91 157 THR A N 1
ATOM 1228 C CA . THR A 1 157 ? 9.918 2.879 9.853 1.00 56.91 157 THR A CA 1
ATOM 1229 C C . THR A 1 157 ? 9.067 3.542 10.934 1.00 56.91 157 THR A C 1
ATOM 1231 O O . THR A 1 157 ? 8.087 2.934 11.327 1.00 56.91 157 THR A O 1
ATOM 1234 N N . ASN A 1 158 ? 9.373 4.754 11.414 1.00 76.38 158 ASN A N 1
ATOM 1235 C CA . ASN A 1 158 ? 8.588 5.403 12.485 1.00 76.38 158 ASN A CA 1
ATOM 1236 C C . ASN A 1 158 ? 7.626 6.507 12.004 1.00 76.38 158 ASN A C 1
ATOM 1238 O O . ASN A 1 158 ? 6.832 7.020 12.797 1.00 76.38 158 ASN A O 1
ATOM 1242 N N . TRP A 1 159 ? 7.687 6.894 10.727 1.00 88.06 159 TRP A N 1
ATOM 1243 C CA . TRP A 1 159 ? 6.823 7.931 10.154 1.00 88.06 159 TRP A CA 1
ATOM 1244 C C . TRP A 1 159 ? 5.722 7.324 9.292 1.00 88.06 159 TRP A C 1
ATOM 1246 O O . TRP A 1 159 ? 5.985 6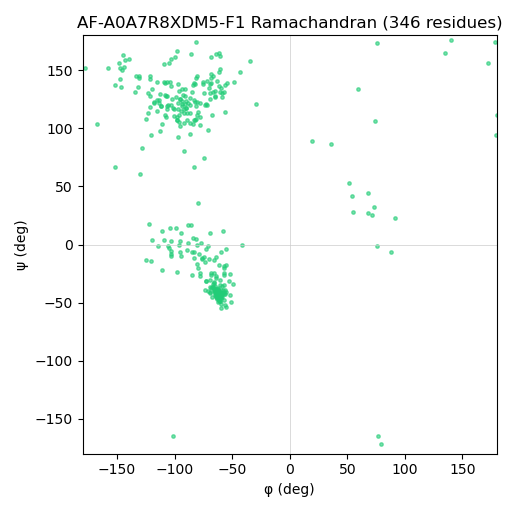.431 8.489 1.00 88.06 159 TRP A O 1
ATOM 1256 N N . ILE A 1 160 ? 4.506 7.867 9.383 1.00 91.19 160 ILE A N 1
ATOM 1257 C CA . ILE A 1 160 ? 3.485 7.624 8.357 1.00 91.19 160 ILE A CA 1
ATOM 1258 C C . ILE A 1 160 ? 3.739 8.591 7.204 1.00 91.19 160 ILE A C 1
ATOM 1260 O O . ILE A 1 160 ? 3.759 9.810 7.396 1.00 91.19 160 ILE A O 1
ATOM 1264 N N . SER A 1 161 ? 3.936 8.037 6.009 1.00 91.81 161 SER A N 1
ATOM 1265 C CA . SER A 1 161 ? 4.340 8.780 4.815 1.00 91.81 161 SER A CA 1
ATOM 1266 C C . SER A 1 161 ? 3.270 8.678 3.737 1.00 91.81 161 SER A C 1
ATOM 1268 O O . SER A 1 161 ? 2.943 7.586 3.289 1.00 91.81 161 SER A O 1
ATOM 1270 N N . ALA A 1 162 ? 2.735 9.807 3.285 1.00 94.19 162 ALA A N 1
ATOM 1271 C CA . ALA A 1 162 ? 1.807 9.854 2.162 1.00 94.19 162 ALA A CA 1
ATOM 1272 C C . ALA A 1 162 ? 2.511 10.307 0.883 1.00 94.19 162 ALA A C 1
ATOM 1274 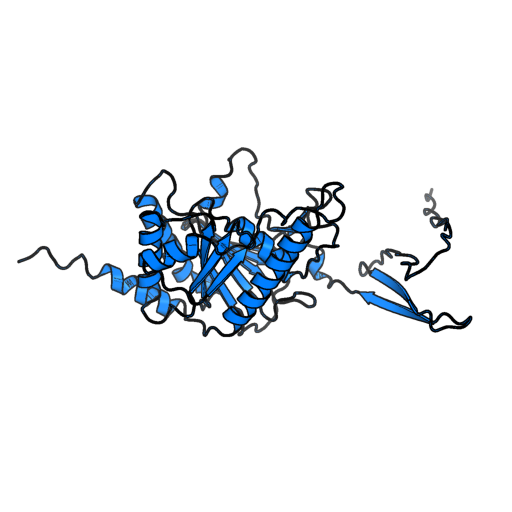O O . ALA A 1 162 ? 2.974 11.441 0.790 1.00 94.19 162 ALA A O 1
ATOM 1275 N N . TYR A 1 163 ? 2.552 9.440 -0.120 1.00 93.56 163 TYR A N 1
ATOM 1276 C CA . TYR A 1 163 ? 3.114 9.720 -1.436 1.00 93.56 163 TYR A CA 1
ATOM 1277 C C . TYR A 1 163 ? 1.993 10.036 -2.414 1.00 93.56 163 TYR A C 1
ATOM 1279 O O . TYR A 1 163 ? 1.213 9.153 -2.764 1.00 93.56 163 TYR A O 1
ATOM 1287 N N . VAL A 1 164 ? 1.896 11.292 -2.841 1.00 93.56 164 VAL A N 1
ATOM 1288 C CA . VAL A 1 164 ? 0.894 11.760 -3.801 1.00 93.56 164 VAL A CA 1
ATOM 1289 C C . VAL A 1 164 ? 1.508 11.745 -5.195 1.00 93.56 164 VAL A C 1
ATOM 1291 O O . VAL A 1 164 ? 2.276 12.634 -5.556 1.00 93.56 164 VAL A O 1
ATOM 1294 N N . LEU A 1 165 ? 1.161 10.730 -5.978 1.00 91.88 165 LEU A N 1
ATOM 1295 C CA . LEU A 1 165 ? 1.510 10.609 -7.388 1.00 91.88 165 LEU A CA 1
ATOM 1296 C C . LEU A 1 165 ? 0.452 11.347 -8.208 1.00 91.88 165 LEU A C 1
ATOM 1298 O O . LEU A 1 165 ? -0.616 10.795 -8.488 1.00 91.88 165 LEU A O 1
ATOM 1302 N N . HIS A 1 166 ? 0.729 12.607 -8.551 1.00 89.56 166 HIS A N 1
ATOM 1303 C CA . HIS A 1 166 ? -0.193 13.423 -9.342 1.00 89.56 166 HIS A CA 1
ATOM 1304 C C . HIS A 1 166 ? -0.386 12.820 -10.732 1.00 89.56 166 HIS A C 1
ATOM 1306 O O . HIS A 1 166 ? 0.566 12.348 -11.353 1.00 89.56 166 HIS A O 1
ATOM 1312 N N . LYS A 1 167 ? -1.619 12.858 -11.245 1.00 87.19 167 LYS A N 1
ATOM 1313 C CA . LYS A 1 167 ? -1.906 12.472 -12.631 1.00 87.19 167 LYS A CA 1
ATOM 1314 C C . LYS A 1 167 ? -1.101 13.345 -13.595 1.00 87.19 167 LYS A C 1
ATOM 1316 O O . LYS A 1 167 ? -1.147 14.568 -13.509 1.00 87.19 167 LYS A O 1
ATOM 1321 N N . GLN A 1 168 ? -0.413 12.734 -14.557 1.00 80.81 168 GLN A N 1
ATOM 1322 C CA . GLN A 1 168 ? 0.318 13.454 -15.604 1.00 80.81 168 GLN A CA 1
ATOM 1323 C C . GLN A 1 168 ? 0.153 12.753 -16.952 1.00 80.81 168 GLN A C 1
ATOM 1325 O O . GLN A 1 168 ? -0.169 11.567 -17.020 1.00 80.81 168 GLN A O 1
ATOM 1330 N N . GLU A 1 169 ? 0.384 13.487 -18.038 1.00 74.50 169 GLU A N 1
ATOM 1331 C CA . GLU A 1 169 ? 0.485 12.884 -19.364 1.00 74.50 169 GLU A CA 1
ATOM 1332 C C . GLU A 1 169 ? 1.652 11.881 -19.391 1.00 74.50 169 GLU A C 1
ATOM 1334 O O . GLU A 1 169 ? 2.751 12.185 -18.929 1.00 74.50 169 GLU A O 1
ATOM 1339 N N . GLY A 1 170 ? 1.402 10.669 -19.894 1.00 72.12 170 GLY A N 1
ATOM 1340 C CA . GLY A 1 170 ? 2.395 9.589 -19.946 1.00 72.12 170 GLY A CA 1
ATOM 1341 C C . GLY A 1 170 ? 2.477 8.691 -18.703 1.00 72.12 170 GLY A C 1
ATOM 1342 O O . GLY A 1 170 ? 3.170 7.681 -18.761 1.00 72.12 170 GLY A O 1
ATOM 1343 N N . ILE A 1 171 ? 1.754 8.998 -17.618 1.00 77.94 171 ILE A N 1
ATOM 1344 C CA . ILE A 1 171 ? 1.589 8.098 -16.461 1.00 77.94 171 ILE A CA 1
ATOM 1345 C C . ILE A 1 171 ? 0.462 7.089 -16.754 1.00 77.94 171 ILE A C 1
ATOM 1347 O O . ILE A 1 171 ? -0.582 7.447 -17.298 1.00 77.94 171 ILE A O 1
ATOM 1351 N N . SER A 1 172 ? 0.661 5.822 -16.379 1.00 80.12 172 SER A N 1
ATOM 1352 C CA . SER A 1 172 ? -0.272 4.701 -16.595 1.00 80.12 172 SER A CA 1
ATOM 1353 C C . SER A 1 172 ? -1.584 4.834 -15.810 1.00 80.12 172 SER A C 1
ATOM 1355 O O . SER A 1 172 ? -2.595 4.234 -16.170 1.00 80.12 172 SER A O 1
ATOM 1357 N N . LEU A 1 173 ? -1.575 5.587 -14.707 1.00 85.12 173 LEU A N 1
ATOM 1358 C CA . LEU A 1 173 ? -2.730 5.779 -13.832 1.00 85.12 173 LEU A CA 1
ATOM 1359 C C . LEU A 1 173 ? -3.646 6.911 -14.335 1.00 85.12 173 LEU A C 1
ATOM 1361 O O . LEU A 1 173 ? -3.178 8.025 -14.574 1.00 85.12 173 LEU A O 1
ATOM 1365 N N . PRO A 1 174 ? -4.970 6.682 -14.433 1.00 86.12 174 PRO A N 1
ATOM 1366 C CA . PRO A 1 174 ? -5.905 7.679 -14.958 1.00 86.12 174 PRO A CA 1
ATOM 1367 C C . PRO A 1 174 ? -6.318 8.764 -13.941 1.00 86.12 174 PRO A C 1
ATOM 1369 O O . PRO A 1 174 ? -7.090 9.655 -14.305 1.00 86.12 174 PRO A O 1
ATOM 1372 N N . TYR A 1 175 ? -5.820 8.702 -12.702 1.00 90.00 175 TYR A N 1
ATOM 1373 C CA . TYR A 1 175 ? -6.139 9.576 -11.562 1.00 90.00 175 TYR A CA 1
ATOM 1374 C C . TYR A 1 175 ? -4.893 9.807 -10.690 1.00 90.00 175 TYR A C 1
ATOM 1376 O O . TYR A 1 175 ? -3.940 9.028 -10.762 1.00 90.00 175 TYR A O 1
ATOM 1384 N N . THR A 1 176 ? -4.913 10.828 -9.829 1.00 91.94 176 THR A N 1
ATOM 1385 C CA . THR A 1 176 ? -3.914 10.994 -8.761 1.00 91.94 176 THR A CA 1
ATOM 1386 C C . THR A 1 176 ? -4.063 9.880 -7.743 1.00 91.94 176 THR A C 1
ATOM 1388 O O . THR A 1 176 ? -5.163 9.590 -7.262 1.00 91.94 176 THR A O 1
ATOM 1391 N N . LEU A 1 177 ? -2.947 9.253 -7.402 1.00 94.31 177 LEU A N 1
ATOM 1392 C CA . LEU A 1 177 ? -2.897 8.194 -6.409 1.00 94.31 177 LEU A CA 1
ATOM 1393 C C . LEU A 1 177 ? -2.107 8.674 -5.198 1.00 94.31 177 LEU A C 1
ATOM 1395 O O . LEU A 1 177 ? -0.926 8.981 -5.310 1.00 94.31 177 LEU A O 1
ATOM 1399 N N . THR A 1 178 ? -2.743 8.666 -4.035 1.00 95.19 178 THR A N 1
ATOM 1400 C CA . THR A 1 178 ? -2.051 8.800 -2.756 1.00 95.19 178 THR A CA 1
ATOM 1401 C C . THR A 1 178 ? -1.825 7.419 -2.164 1.00 95.19 178 THR A C 1
ATOM 1403 O O . THR A 1 178 ? -2.786 6.692 -1.907 1.00 95.19 178 THR A O 1
ATOM 1406 N N . VAL A 1 179 ? -0.569 7.070 -1.901 1.00 95.75 179 VAL A N 1
ATOM 1407 C CA . VAL A 1 179 ? -0.201 5.864 -1.153 1.00 95.75 179 VAL A CA 1
ATOM 1408 C C . VAL A 1 179 ? 0.265 6.280 0.235 1.00 95.75 179 VAL A C 1
ATOM 1410 O O . VAL A 1 179 ? 1.255 6.993 0.360 1.00 95.75 179 VAL A O 1
ATOM 1413 N N . ILE A 1 180 ? -0.456 5.862 1.270 1.00 94.44 180 ILE A N 1
ATOM 1414 C CA . ILE A 1 180 ? -0.078 6.064 2.669 1.00 94.44 180 ILE A CA 1
ATOM 1415 C C . ILE A 1 180 ? 0.713 4.830 3.101 1.00 94.44 180 ILE A C 1
ATOM 1417 O O . ILE A 1 180 ? 0.127 3.770 3.309 1.00 94.44 180 ILE A O 1
ATOM 1421 N N . ASP A 1 181 ? 2.030 4.958 3.201 1.00 92.19 181 ASP A N 1
ATOM 1422 C CA . ASP A 1 181 ? 2.915 3.939 3.760 1.00 92.19 181 ASP A CA 1
ATOM 1423 C C . ASP A 1 181 ? 3.001 4.117 5.278 1.00 92.19 181 ASP A C 1
ATOM 1425 O O . ASP A 1 181 ? 3.274 5.215 5.778 1.00 92.19 181 ASP A O 1
ATOM 1429 N N . THR A 1 182 ? 2.720 3.048 6.018 1.00 89.88 182 THR A N 1
ATOM 1430 C CA . THR A 1 182 ? 2.755 3.052 7.481 1.00 89.88 182 THR A CA 1
ATOM 1431 C C . THR A 1 182 ? 4.000 2.330 7.994 1.00 89.88 182 THR A C 1
ATOM 1433 O O . THR A 1 182 ? 4.506 1.420 7.333 1.00 89.88 182 THR A O 1
ATOM 1436 N N . PRO A 1 183 ? 4.450 2.634 9.220 1.00 87.06 183 PRO A N 1
ATOM 1437 C CA . PRO A 1 183 ? 5.345 1.766 9.977 1.00 87.06 183 PRO A CA 1
ATOM 1438 C C . PRO A 1 183 ? 4.975 0.281 9.913 1.00 87.06 183 PRO A C 1
ATOM 1440 O O 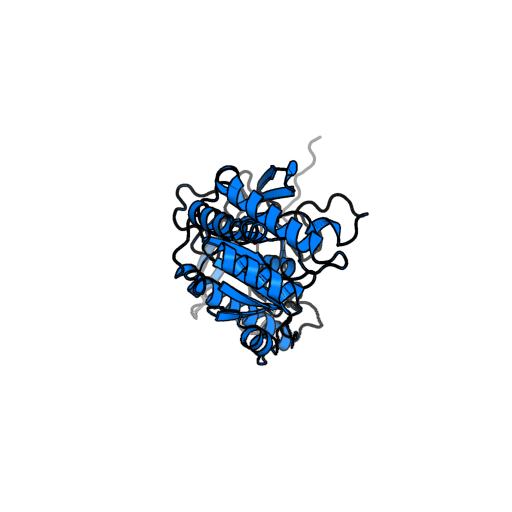. PRO A 1 183 ? 3.800 -0.093 9.804 1.00 87.06 183 PRO A O 1
ATOM 1443 N N . GLY A 1 184 ? 5.997 -0.572 9.982 1.00 80.69 184 GLY A N 1
ATOM 1444 C CA . GLY A 1 184 ? 5.809 -1.995 10.230 1.00 80.69 184 GLY A CA 1
ATOM 1445 C C . GLY A 1 184 ? 5.342 -2.244 11.659 1.00 80.69 184 GLY A C 1
ATOM 1446 O O . GLY A 1 184 ? 5.816 -1.605 12.592 1.00 80.69 184 GLY A O 1
ATOM 1447 N N . PHE A 1 185 ? 4.393 -3.159 11.818 1.00 77.62 185 PHE A N 1
ATOM 1448 C CA . PHE A 1 185 ? 3.961 -3.640 13.128 1.00 77.62 185 PHE A CA 1
ATOM 1449 C C . PHE A 1 185 ? 4.659 -4.964 13.474 1.00 77.62 185 PHE A C 1
ATOM 1451 O O . PHE A 1 185 ? 5.227 -5.617 12.591 1.00 77.62 185 PHE A O 1
ATOM 1458 N N . GLY A 1 186 ? 4.588 -5.388 14.738 1.00 67.75 186 GLY A N 1
ATOM 1459 C CA . GLY A 1 186 ? 5.215 -6.643 15.175 1.00 67.75 186 GLY A CA 1
ATOM 1460 C C . GLY A 1 186 ? 6.748 -6.612 15.232 1.00 67.75 186 GLY A C 1
ATOM 1461 O O . GLY A 1 186 ? 7.380 -7.660 15.119 1.00 67.75 186 GLY A O 1
ATOM 1462 N N . ASP A 1 187 ? 7.345 -5.428 15.410 1.00 57.19 187 ASP A N 1
ATOM 1463 C CA . ASP A 1 187 ? 8.751 -5.299 15.814 1.00 57.19 187 ASP A CA 1
ATOM 1464 C C . ASP A 1 187 ? 8.990 -5.950 17.191 1.00 57.19 187 ASP A C 1
ATOM 1466 O O . ASP A 1 187 ? 8.059 -6.185 17.966 1.00 57.19 187 ASP A O 1
ATOM 1470 N N . SER A 1 188 ? 10.261 -6.176 17.537 1.00 53.75 188 SER A N 1
ATOM 1471 C CA . SER A 1 188 ? 10.731 -6.765 18.807 1.00 53.75 188 SER A CA 1
ATOM 1472 C C . SER A 1 188 ? 10.262 -6.052 20.093 1.00 53.75 188 SER A C 1
ATOM 1474 O O . SER A 1 188 ? 10.532 -6.532 21.192 1.00 53.75 188 SER A O 1
ATOM 1476 N N . GLU A 1 189 ? 9.540 -4.936 19.976 1.00 57.31 189 GLU A N 1
ATOM 1477 C CA . GLU A 1 189 ? 9.052 -4.085 21.069 1.00 57.31 189 GLU A CA 1
ATOM 1478 C C . GLU A 1 189 ? 7.603 -4.396 21.524 1.00 57.31 189 GLU A C 1
ATOM 1480 O O . GLU A 1 189 ? 7.141 -3.864 22.537 1.00 57.31 189 GLU A O 1
ATOM 1485 N N . GLY A 1 190 ? 6.880 -5.284 20.824 1.00 68.31 190 GLY A N 1
ATOM 1486 C CA . GLY A 1 190 ? 5.605 -5.864 21.278 1.00 68.31 190 GLY A CA 1
ATOM 1487 C C . GLY A 1 190 ? 4.354 -4.966 21.185 1.00 68.31 190 GLY A C 1
ATOM 1488 O O . GLY A 1 190 ? 4.337 -3.927 20.529 1.00 68.31 190 GLY A O 1
ATOM 1489 N N . LYS A 1 191 ? 3.272 -5.377 21.876 1.00 70.88 191 LYS A N 1
ATOM 1490 C CA . LYS A 1 191 ? 1.901 -4.813 21.783 1.00 70.88 191 LYS A CA 1
ATOM 1491 C C . LYS A 1 191 ? 1.810 -3.290 21.976 1.00 70.88 191 LYS A C 1
ATOM 1493 O O . LYS A 1 191 ? 0.950 -2.643 21.389 1.00 70.88 191 LYS A O 1
ATOM 1498 N N . LYS A 1 192 ? 2.696 -2.699 22.782 1.00 75.88 192 LYS A N 1
ATOM 1499 C CA . LYS A 1 192 ? 2.708 -1.251 23.046 1.00 75.88 192 LYS A CA 1
ATOM 1500 C C . LYS A 1 192 ? 3.030 -0.438 21.786 1.00 75.88 192 LYS A C 1
ATOM 1502 O O . LYS A 1 192 ? 2.416 0.601 21.563 1.00 75.88 192 LYS A O 1
ATOM 1507 N N . LYS A 1 193 ? 3.956 -0.921 20.953 1.00 76.56 193 LYS A N 1
ATOM 1508 C CA . LYS A 1 193 ? 4.307 -0.278 19.680 1.00 76.56 193 LYS A CA 1
ATOM 1509 C C . LYS A 1 193 ? 3.164 -0.391 18.672 1.00 76.56 193 LYS A C 1
ATOM 1511 O O . LYS A 1 193 ? 2.868 0.569 17.968 1.00 76.56 193 LYS A O 1
ATOM 1516 N N . ASP A 1 194 ? 2.460 -1.522 18.683 1.00 77.38 194 ASP A N 1
ATOM 1517 C CA . ASP A 1 194 ? 1.254 -1.731 17.877 1.00 77.38 194 ASP A CA 1
ATOM 1518 C C . ASP A 1 194 ? 0.130 -0.745 18.284 1.00 77.38 194 ASP A C 1
ATOM 1520 O O . ASP A 1 194 ? -0.523 -0.151 17.426 1.00 77.38 194 ASP A O 1
ATOM 1524 N N . GLU A 1 195 ? -0.069 -0.494 19.584 1.00 80.81 195 GLU A N 1
ATOM 1525 C CA . GLU A 1 195 ? -1.009 0.526 20.085 1.00 80.81 195 GLU A CA 1
ATOM 1526 C C . GLU A 1 195 ? -0.589 1.961 19.716 1.00 80.81 195 GLU A C 1
ATOM 1528 O O . GLU A 1 195 ? -1.434 2.788 19.359 1.00 80.81 195 GLU A O 1
ATOM 1533 N N . GLU A 1 196 ? 0.711 2.262 19.764 1.00 84.88 196 GLU A N 1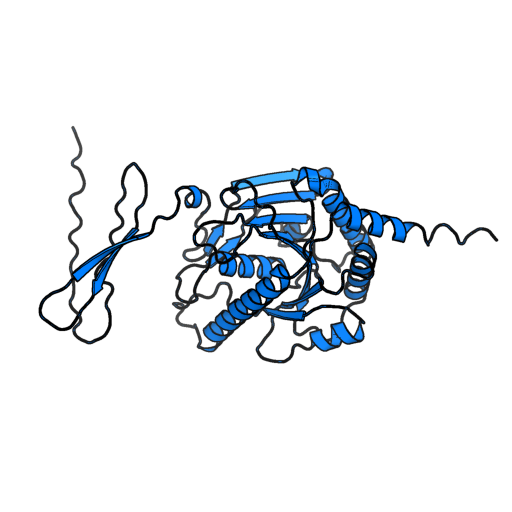
ATOM 1534 C CA . GLU A 1 196 ? 1.254 3.555 19.341 1.00 84.88 196 GLU A CA 1
ATOM 1535 C C . GLU A 1 196 ? 1.059 3.790 17.839 1.00 84.88 196 GLU A C 1
ATOM 1537 O O . GLU A 1 196 ? 0.638 4.878 17.445 1.00 84.88 196 GLU A O 1
ATOM 1542 N N . LEU A 1 197 ? 1.275 2.766 17.010 1.00 84.50 197 LEU A N 1
ATOM 1543 C CA . LEU A 1 197 ? 1.010 2.826 15.576 1.00 84.50 197 LEU A CA 1
ATOM 1544 C C . LEU A 1 197 ? -0.471 3.090 15.293 1.00 84.50 197 LEU A C 1
ATOM 1546 O O . LEU A 1 197 ? -0.797 3.952 14.481 1.00 84.50 197 LEU A O 1
ATOM 1550 N N . LEU A 1 198 ? -1.385 2.409 15.989 1.00 84.00 198 LEU A N 1
ATOM 1551 C CA . LEU A 1 198 ? -2.822 2.670 15.847 1.00 84.00 198 LEU A CA 1
ATOM 1552 C C . LEU A 1 198 ? -3.176 4.112 16.226 1.00 84.00 198 LEU A C 1
ATOM 1554 O O . LEU A 1 198 ? -3.958 4.762 15.527 1.00 84.00 198 LEU A O 1
ATOM 1558 N N . LYS A 1 199 ? -2.573 4.643 17.299 1.00 87.44 199 LYS A N 1
ATOM 1559 C CA . LYS A 1 199 ? -2.719 6.057 17.661 1.00 87.44 199 LYS A CA 1
ATOM 1560 C C . LYS A 1 199 ? -2.186 6.954 16.545 1.00 87.44 199 LYS A C 1
ATOM 1562 O O . LYS A 1 199 ? -2.879 7.879 16.146 1.00 87.44 199 LYS A O 1
ATOM 1567 N N . GLN A 1 200 ? -1.012 6.663 16.001 1.00 89.75 200 GLN A N 1
ATOM 1568 C CA . GLN A 1 200 ? -0.411 7.445 14.925 1.00 89.75 200 GLN A CA 1
ATOM 1569 C C . GLN A 1 200 ? -1.257 7.432 13.644 1.00 89.75 200 GLN A C 1
ATOM 1571 O O . GLN A 1 200 ? -1.436 8.477 13.026 1.00 89.75 200 GLN A O 1
ATOM 1576 N N . ILE A 1 201 ? -1.837 6.285 13.271 1.00 89.81 201 ILE A N 1
ATOM 1577 C CA . ILE A 1 201 ? -2.781 6.177 12.147 1.00 89.81 201 ILE A CA 1
ATOM 1578 C C . ILE A 1 201 ? -4.000 7.062 12.412 1.00 89.81 201 ILE A C 1
ATOM 1580 O O . ILE A 1 201 ? -4.425 7.801 11.526 1.00 89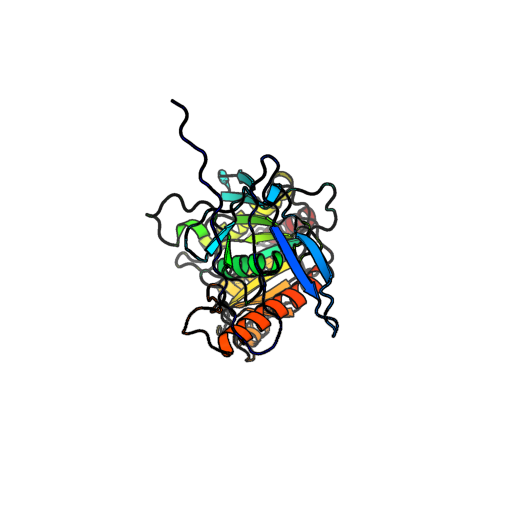.81 201 ILE A O 1
ATOM 1584 N N . ARG A 1 202 ? -4.543 7.043 13.633 1.00 88.69 202 ARG A N 1
ATOM 1585 C CA . ARG A 1 202 ? -5.651 7.927 14.012 1.00 88.69 202 ARG A CA 1
ATOM 1586 C C . ARG A 1 202 ? -5.272 9.402 13.891 1.00 88.69 202 ARG A C 1
ATOM 1588 O O . ARG A 1 202 ? -6.061 10.170 13.339 1.00 88.69 202 ARG A O 1
ATOM 1595 N N . GLU A 1 203 ? -4.093 9.796 14.368 1.00 92.25 203 GLU A N 1
ATOM 1596 C CA . GLU A 1 203 ? -3.602 11.171 14.224 1.00 92.25 203 GLU A CA 1
ATOM 1597 C C . GLU A 1 203 ? -3.475 11.534 12.741 1.00 92.25 203 GLU A C 1
ATOM 1599 O O . GLU A 1 203 ? -3.981 12.572 12.326 1.00 92.25 203 GLU A O 1
ATOM 1604 N N . PHE A 1 204 ? -2.917 10.648 11.910 1.00 92.31 204 PHE A N 1
ATOM 1605 C CA . PHE A 1 204 ? -2.812 10.866 10.466 1.00 92.31 204 PHE A CA 1
ATOM 1606 C C . PHE A 1 204 ? -4.168 11.110 9.802 1.00 92.31 204 PHE A C 1
ATOM 1608 O O . PHE A 1 204 ? -4.325 12.067 9.046 1.00 92.31 204 PHE A O 1
ATOM 1615 N N . LEU A 1 205 ? -5.159 10.271 10.106 1.00 90.75 205 LEU A N 1
ATOM 1616 C CA . LEU A 1 205 ? -6.506 10.413 9.561 1.00 90.75 205 LEU A CA 1
ATOM 1617 C C . LEU A 1 205 ? -7.198 11.689 10.062 1.00 90.75 205 LEU A C 1
ATOM 1619 O O . LEU A 1 205 ? -7.879 12.351 9.282 1.00 90.75 205 LEU A O 1
ATOM 1623 N N . SER A 1 206 ? -6.981 12.066 11.327 1.00 90.88 206 SER A N 1
ATOM 1624 C CA . SER A 1 206 ? -7.507 13.308 11.923 1.00 90.88 206 SER A CA 1
ATOM 1625 C C . SER A 1 206 ? -6.896 14.557 11.285 1.00 90.88 206 SER A C 1
ATOM 1627 O O . SER A 1 206 ? -7.577 15.560 11.106 1.00 90.88 206 SER A O 1
ATOM 1629 N N . HIS A 1 207 ? -5.633 14.474 10.861 1.00 92.94 207 HIS A N 1
ATOM 1630 C CA . HIS A 1 207 ? -4.928 15.525 10.125 1.00 92.94 207 HIS A CA 1
ATOM 1631 C C . HIS A 1 207 ? -5.118 15.411 8.601 1.00 92.94 207 HIS A C 1
ATOM 1633 O O . HIS A 1 207 ? -4.376 16.028 7.834 1.00 92.94 207 HIS A O 1
ATOM 1639 N N . GLY A 1 208 ? -6.115 14.651 8.132 1.00 89.25 208 GLY A N 1
ATOM 1640 C CA . GLY A 1 208 ? -6.396 14.472 6.708 1.00 89.25 208 GLY A CA 1
ATOM 1641 C C . GLY A 1 208 ? -6.509 15.800 5.957 1.00 89.25 208 GLY A C 1
ATOM 1642 O O . GLY A 1 208 ? -5.801 16.007 4.973 1.00 89.25 208 GLY A O 1
ATOM 1643 N N . GLU A 1 209 ? -7.293 16.750 6.472 1.00 89.56 209 GLU A N 1
ATOM 1644 C CA . GLU A 1 209 ? -7.458 18.085 5.873 1.00 89.56 209 GLU A CA 1
ATOM 1645 C C . GLU A 1 209 ? -6.136 18.858 5.781 1.00 89.56 209 GLU A C 1
ATOM 1647 O O . GLU A 1 209 ? -5.842 19.472 4.753 1.00 89.56 209 GLU A O 1
ATOM 1652 N N . TYR A 1 210 ? -5.279 18.760 6.806 1.00 90.12 210 TYR A N 1
ATOM 1653 C CA . TYR A 1 210 ? -3.945 19.365 6.793 1.00 90.12 210 TYR A CA 1
ATOM 1654 C C . TYR A 1 210 ? -3.098 18.827 5.629 1.00 90.12 210 TYR A C 1
ATOM 1656 O O . TYR A 1 210 ? -2.361 19.585 4.993 1.00 90.12 210 TYR A O 1
ATOM 1664 N N . PHE A 1 211 ? -3.240 17.548 5.284 1.00 90.25 211 PHE A N 1
ATOM 1665 C CA . PHE A 1 211 ? -2.555 16.926 4.150 1.00 90.25 211 PHE A CA 1
ATOM 1666 C C . PHE A 1 211 ? -3.325 17.013 2.818 1.00 90.25 211 PHE A C 1
ATOM 1668 O O . PHE A 1 211 ? -2.773 16.663 1.770 1.00 90.25 211 PHE A O 1
ATOM 1675 N N . GLY A 1 212 ? -4.550 17.546 2.819 1.00 89.25 212 GLY A N 1
ATOM 1676 C CA . GLY A 1 212 ? -5.432 17.586 1.649 1.00 89.25 212 GLY A CA 1
ATOM 1677 C C . GLY A 1 212 ? -6.021 16.217 1.292 1.00 89.25 212 GLY A C 1
ATOM 1678 O O . GLY A 1 212 ? -6.195 15.909 0.114 1.00 89.25 212 GLY A O 1
ATOM 1679 N N . LEU A 1 213 ? -6.266 15.376 2.298 1.00 89.69 213 LEU A N 1
ATOM 1680 C CA . LEU A 1 213 ? -6.860 14.048 2.190 1.00 89.69 213 LEU A CA 1
ATOM 1681 C C . LEU A 1 213 ? -8.246 14.053 2.840 1.00 89.69 213 LEU A C 1
ATOM 1683 O O . LEU A 1 213 ? -8.375 14.273 4.038 1.00 89.69 213 LEU A O 1
ATOM 1687 N N . GLU A 1 214 ? -9.278 13.766 2.051 1.00 89.06 214 GLU A N 1
ATOM 1688 C CA . GLU A 1 214 ? -10.675 13.791 2.518 1.00 89.06 214 GLU A CA 1
ATOM 1689 C C . GLU A 1 214 ? -11.311 12.398 2.584 1.00 89.06 214 GLU A C 1
ATOM 1691 O O . GLU A 1 214 ? -12.283 12.174 3.308 1.00 89.06 214 GLU A O 1
ATOM 1696 N N . LYS A 1 215 ? -10.770 11.437 1.826 1.00 91.31 215 LYS A N 1
ATOM 1697 C CA . LYS A 1 215 ? -11.370 10.114 1.627 1.00 91.31 215 LYS A CA 1
ATOM 1698 C C . LYS A 1 215 ? -10.324 9.007 1.531 1.00 91.31 215 LYS A C 1
ATOM 1700 O O . LYS A 1 215 ? -9.220 9.237 1.048 1.00 91.31 215 LYS A O 1
ATOM 1705 N N . LEU A 1 216 ? -10.705 7.789 1.909 1.00 91.81 216 LEU A N 1
ATOM 1706 C CA . LEU A 1 216 ? -9.921 6.564 1.768 1.00 91.81 216 LEU A CA 1
ATOM 1707 C C . LEU A 1 216 ? -10.584 5.636 0.745 1.00 91.81 216 LEU A C 1
ATOM 1709 O O . LEU A 1 216 ? -11.780 5.368 0.816 1.00 91.81 216 LEU A O 1
ATOM 1713 N N . SER A 1 217 ? -9.818 5.152 -0.232 1.00 93.38 217 SER A N 1
ATOM 1714 C CA . SER A 1 217 ? -10.322 4.293 -1.317 1.00 93.38 217 SER A CA 1
ATOM 1715 C C . SER A 1 217 ? -10.079 2.804 -1.085 1.00 93.38 217 SER A C 1
ATOM 1717 O O . SER A 1 217 ? -10.798 1.987 -1.661 1.00 93.38 217 SER A O 1
ATOM 1719 N N . GLY A 1 218 ? -9.090 2.452 -0.265 1.00 92.94 218 GLY A N 1
ATOM 1720 C CA . GLY A 1 218 ? -8.843 1.076 0.138 1.00 92.94 218 GLY A CA 1
ATOM 1721 C C . GLY A 1 218 ? -7.637 0.908 1.046 1.00 92.94 218 GLY A C 1
ATOM 1722 O O . GLY A 1 218 ? -6.888 1.855 1.299 1.00 92.94 218 GLY A O 1
ATOM 1723 N N . ILE A 1 219 ? -7.471 -0.321 1.522 1.00 92.19 219 ILE A N 1
ATOM 1724 C CA . ILE A 1 219 ? -6.361 -0.746 2.368 1.00 92.19 219 ILE A CA 1
ATOM 1725 C C . ILE A 1 219 ? -5.647 -1.904 1.691 1.00 92.19 219 ILE A C 1
ATOM 1727 O O . ILE A 1 219 ? -6.277 -2.874 1.277 1.00 92.19 219 ILE A O 1
ATOM 1731 N N . GLY A 1 220 ? -4.330 -1.795 1.595 1.00 94.44 220 GLY A N 1
ATOM 1732 C CA . GLY A 1 220 ? -3.445 -2.865 1.178 1.00 94.44 220 GLY A CA 1
ATOM 1733 C C . GLY A 1 220 ? -2.837 -3.553 2.386 1.00 94.44 220 GLY A C 1
ATOM 1734 O O . GLY A 1 220 ? -1.980 -2.972 3.046 1.00 94.44 220 GLY A O 1
ATOM 1735 N N . PHE A 1 221 ? -3.247 -4.786 2.660 1.00 92.31 221 PHE A N 1
ATOM 1736 C CA . PHE A 1 221 ? -2.579 -5.644 3.628 1.00 92.31 221 PHE A CA 1
ATOM 1737 C C . PHE A 1 221 ? -1.403 -6.351 2.949 1.00 92.31 221 PHE A C 1
ATOM 1739 O O . PHE A 1 221 ? -1.591 -7.276 2.158 1.00 92.31 221 PHE A O 1
ATOM 1746 N N . VAL A 1 222 ? -0.192 -5.874 3.224 1.00 92.25 222 VAL A N 1
ATOM 1747 C CA . VAL A 1 222 ? 1.058 -6.389 2.665 1.00 92.25 222 VAL A CA 1
ATOM 1748 C C . VAL A 1 222 ? 1.582 -7.510 3.548 1.00 92.25 222 VAL A C 1
ATOM 1750 O O . VAL A 1 222 ? 1.842 -7.312 4.737 1.00 92.25 222 VAL A O 1
ATOM 1753 N N . VAL A 1 223 ? 1.751 -8.688 2.958 1.00 91.75 223 VAL A N 1
ATOM 1754 C CA . VAL A 1 223 ? 2.132 -9.900 3.680 1.00 91.75 223 VAL A CA 1
ATOM 1755 C C . VAL A 1 223 ? 3.012 -10.793 2.795 1.00 91.75 223 VAL A C 1
ATOM 1757 O O . VAL A 1 223 ? 2.700 -10.967 1.616 1.00 91.75 223 VAL A O 1
ATOM 1760 N N . PRO A 1 224 ? 4.117 -11.361 3.305 1.00 91.06 224 PRO A N 1
ATOM 1761 C CA . PRO A 1 224 ? 4.920 -12.316 2.552 1.00 91.06 224 PRO A CA 1
ATOM 1762 C C . PRO A 1 224 ? 4.108 -13.533 2.088 1.00 91.06 224 PRO A C 1
ATOM 1764 O O . PRO A 1 224 ? 3.447 -14.204 2.872 1.00 91.06 224 PRO A O 1
ATOM 1767 N N . ALA A 1 225 ? 4.215 -13.880 0.808 1.00 90.00 225 ALA A N 1
ATOM 1768 C CA . ALA A 1 225 ? 3.626 -15.075 0.217 1.00 90.00 225 ALA A CA 1
ATOM 1769 C C . ALA A 1 225 ? 3.961 -16.391 0.947 1.00 90.00 225 ALA A C 1
ATOM 1771 O O . ALA A 1 225 ? 3.032 -17.188 1.117 1.00 90.00 225 ALA A O 1
ATOM 1772 N N . PRO A 1 226 ? 5.216 -16.652 1.388 1.00 87.75 226 PRO A N 1
ATOM 1773 C CA . PRO A 1 226 ? 5.550 -17.906 2.066 1.00 87.75 226 PRO A CA 1
ATOM 1774 C C . PRO A 1 226 ? 5.001 -18.001 3.497 1.00 87.75 226 PRO A C 1
ATOM 1776 O O . PRO A 1 226 ? 5.152 -19.042 4.135 1.00 87.75 226 PRO A O 1
ATOM 1779 N N . GLU A 1 227 ? 4.366 -16.951 4.024 1.00 84.31 227 GLU A N 1
ATOM 1780 C CA . GLU A 1 227 ? 3.867 -16.930 5.395 1.00 84.31 227 GLU A CA 1
ATOM 1781 C C . GLU A 1 227 ? 2.656 -17.858 5.561 1.00 84.31 227 GLU A C 1
ATOM 1783 O O . GLU A 1 227 ? 1.524 -17.525 5.225 1.00 84.31 227 GLU A O 1
ATOM 1788 N N . GLY A 1 228 ? 2.895 -19.065 6.078 1.00 83.56 228 GLY A N 1
ATOM 1789 C CA . GLY A 1 228 ? 1.859 -20.089 6.239 1.00 83.56 228 GLY A CA 1
ATOM 1790 C C . GLY A 1 228 ? 0.903 -19.866 7.415 1.00 83.56 228 GLY A C 1
ATOM 1791 O O . GLY A 1 228 ? -0.099 -20.571 7.512 1.00 83.56 228 GLY A O 1
ATOM 1792 N N . ARG A 1 229 ? 1.201 -18.926 8.323 1.00 85.69 229 ARG A N 1
ATOM 1793 C CA . ARG A 1 229 ? 0.356 -18.556 9.471 1.00 85.69 229 ARG A CA 1
ATOM 1794 C C . ARG A 1 229 ? 0.597 -17.105 9.846 1.00 85.69 229 ARG A C 1
ATOM 1796 O O . ARG A 1 229 ? 1.749 -16.704 9.946 1.00 85.69 229 ARG A O 1
ATOM 1803 N N . LEU A 1 230 ? -0.477 -16.375 10.143 1.00 85.31 230 LEU A N 1
ATOM 1804 C CA . LEU A 1 230 ? -0.345 -15.028 10.682 1.00 85.31 230 LEU A CA 1
ATOM 1805 C C . LEU A 1 230 ? 0.062 -15.063 12.159 1.00 85.31 230 LEU A C 1
ATOM 1807 O O . LEU A 1 230 ? -0.466 -15.864 12.942 1.00 85.31 230 LEU A O 1
ATOM 1811 N N . THR A 1 231 ? 0.950 -14.156 12.547 1.00 83.62 231 THR A N 1
ATOM 1812 C CA . THR A 1 231 ? 1.311 -13.896 13.943 1.00 83.62 231 THR A CA 1
ATOM 1813 C C . THR A 1 231 ? 0.150 -13.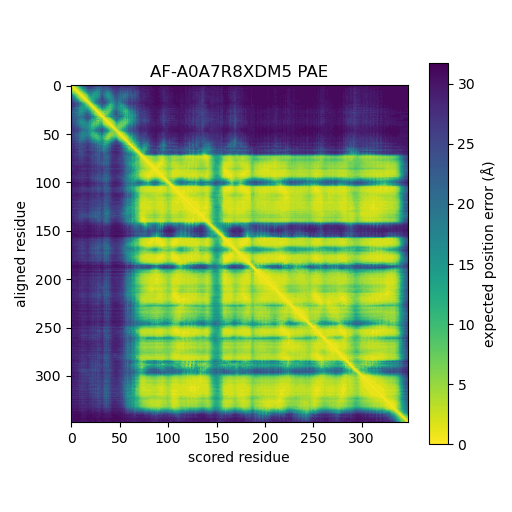253 14.702 1.00 83.62 231 THR A C 1
ATOM 1815 O O . THR A 1 231 ? -0.775 -12.688 14.111 1.00 83.62 231 THR A O 1
ATOM 1818 N N . ASP A 1 232 ? 0.178 -13.309 16.033 1.00 81.62 232 ASP A N 1
ATOM 1819 C CA . ASP A 1 232 ? -0.885 -12.698 16.839 1.00 81.62 232 ASP A CA 1
ATOM 1820 C C . ASP A 1 232 ? -0.905 -11.170 16.709 1.00 81.62 232 ASP A C 1
ATOM 1822 O O . ASP A 1 232 ? -1.987 -10.588 16.670 1.00 81.62 232 ASP A O 1
ATOM 1826 N N . SER A 1 233 ? 0.252 -10.525 16.514 1.00 78.06 233 SER A N 1
ATOM 1827 C CA . SER A 1 233 ? 0.322 -9.098 16.165 1.00 78.06 233 SER A CA 1
ATOM 1828 C C . SER A 1 233 ? -0.313 -8.801 14.804 1.00 78.06 233 SER A C 1
ATOM 1830 O O . SER A 1 233 ? -1.072 -7.841 14.686 1.00 78.06 233 SER A O 1
ATOM 1832 N N . GLN A 1 234 ? -0.080 -9.637 13.782 1.00 81.56 234 GLN A N 1
ATOM 1833 C CA . GLN A 1 234 ? -0.736 -9.489 12.473 1.00 81.56 234 GLN A CA 1
ATOM 1834 C C . GLN A 1 234 ? -2.256 -9.613 12.584 1.00 81.56 234 GLN A C 1
ATOM 1836 O O . GLN A 1 234 ? -2.974 -8.771 12.044 1.00 81.56 234 GLN A O 1
ATOM 1841 N N . LYS A 1 235 ? -2.753 -10.613 13.322 1.00 83.56 235 LYS A N 1
ATOM 1842 C CA . LYS A 1 235 ? -4.192 -10.773 13.579 1.00 83.56 235 LYS A CA 1
ATOM 1843 C C . LYS A 1 235 ? -4.754 -9.583 14.354 1.00 83.56 235 LYS A C 1
ATOM 1845 O O . LYS A 1 235 ? -5.809 -9.072 13.993 1.00 83.56 235 LYS A O 1
ATOM 1850 N N . TYR A 1 236 ? -4.055 -9.133 15.396 1.00 79.69 236 TYR A N 1
ATOM 1851 C CA . TYR A 1 236 ? -4.469 -8.008 16.231 1.00 79.69 236 TYR A CA 1
ATOM 1852 C C . TYR A 1 236 ? -4.602 -6.724 15.415 1.00 79.69 236 TYR A C 1
ATOM 1854 O O . TYR A 1 236 ? -5.684 -6.145 15.377 1.00 79.69 236 TYR A O 1
ATOM 1862 N N . ILE A 1 237 ? -3.548 -6.320 14.698 1.00 77.44 237 ILE A N 1
ATOM 1863 C CA . ILE A 1 237 ? -3.577 -5.117 13.857 1.00 77.44 237 ILE A CA 1
ATOM 1864 C C . ILE A 1 237 ? -4.658 -5.226 12.797 1.00 77.44 237 ILE A C 1
ATOM 1866 O O . ILE A 1 237 ? -5.391 -4.267 12.566 1.00 77.44 237 ILE A O 1
ATOM 1870 N N . PHE A 1 238 ? -4.802 -6.395 12.183 1.00 79.56 238 PHE A N 1
ATOM 1871 C CA . PHE A 1 238 ? -5.851 -6.606 11.209 1.00 79.56 238 PHE A CA 1
ATOM 1872 C C . PHE A 1 238 ? -7.252 -6.419 11.818 1.00 79.56 238 PHE A C 1
ATOM 1874 O O . PHE A 1 238 ? -8.056 -5.662 11.277 1.00 79.56 238 PHE A O 1
ATOM 1881 N N . HIS A 1 239 ? -7.541 -7.036 12.967 1.00 77.88 239 HIS A N 1
ATOM 1882 C CA . HIS A 1 239 ? -8.814 -6.856 13.667 1.00 77.88 239 HIS A CA 1
ATOM 1883 C C . HIS A 1 239 ? -9.038 -5.407 14.109 1.00 77.88 239 HIS A C 1
ATOM 1885 O O . HIS A 1 239 ? -10.155 -4.902 13.989 1.00 77.88 239 HIS A O 1
ATOM 1891 N N . CYS A 1 240 ? -7.991 -4.713 14.557 1.00 73.94 240 CYS A N 1
ATOM 1892 C CA . CYS A 1 240 ? -8.055 -3.289 14.860 1.00 73.94 240 CYS A CA 1
ATOM 1893 C C . CYS A 1 240 ? -8.417 -2.482 13.612 1.00 73.94 240 CYS A C 1
ATOM 1895 O O . CYS A 1 240 ? -9.366 -1.706 13.659 1.00 73.94 240 CYS A O 1
ATOM 1897 N N . MET A 1 241 ? -7.756 -2.713 12.478 1.00 74.81 241 MET A N 1
ATOM 1898 C CA . MET A 1 241 ? -8.100 -2.043 11.224 1.00 74.81 241 MET A CA 1
ATOM 1899 C C . MET A 1 241 ? -9.545 -2.360 10.816 1.00 74.81 241 MET A C 1
ATOM 1901 O O . MET A 1 241 ? -10.317 -1.445 10.571 1.00 74.81 241 MET A O 1
ATOM 1905 N N . LEU A 1 242 ? -10.001 -3.611 10.857 1.00 76.50 242 LEU A N 1
ATOM 1906 C CA . LEU A 1 242 ? -11.413 -3.908 10.583 1.00 76.50 242 LEU A CA 1
ATOM 1907 C C . LEU A 1 242 ? -12.385 -3.158 11.484 1.00 76.50 242 LEU A C 1
ATOM 1909 O O . LEU A 1 242 ? -13.404 -2.658 11.009 1.00 76.50 242 LEU A O 1
ATOM 1913 N N . SER A 1 243 ? -12.075 -3.082 12.776 1.00 69.81 243 SER A N 1
ATOM 1914 C CA . SER A 1 243 ? -12.913 -2.352 13.715 1.00 69.81 243 SER A CA 1
ATOM 1915 C C . SER A 1 243 ? -12.989 -0.873 13.324 1.00 69.81 243 SER A C 1
ATOM 1917 O O . SER A 1 243 ? -14.087 -0.333 13.216 1.00 69.81 243 SER A O 1
ATOM 1919 N N . VAL A 1 244 ? -11.848 -0.266 12.980 1.00 67.31 244 VAL A N 1
ATOM 1920 C CA . VAL A 1 244 ? -11.711 1.123 12.522 1.00 67.31 244 VAL A CA 1
ATOM 1921 C C . VAL A 1 244 ? -12.566 1.414 11.288 1.00 67.31 244 VAL A C 1
ATOM 1923 O O . VAL A 1 244 ? -13.168 2.477 11.208 1.00 67.31 244 VAL A O 1
ATOM 1926 N N . PHE A 1 245 ? -12.614 0.512 10.308 1.00 68.81 245 PHE A N 1
ATOM 1927 C CA . PHE A 1 245 ? -13.304 0.794 9.045 1.00 68.81 245 PHE A CA 1
ATOM 1928 C C . PHE A 1 245 ? -14.757 0.304 9.005 1.00 68.81 245 PHE A C 1
ATOM 1930 O O . PHE A 1 245 ? -15.508 0.679 8.104 1.00 68.81 245 PHE A O 1
ATOM 1937 N N . GLY A 1 246 ? -15.178 -0.477 10.002 1.00 65.81 246 GLY A N 1
ATOM 1938 C CA . GLY A 1 246 ? -16.539 -0.979 10.134 1.00 65.81 246 GLY A CA 1
ATOM 1939 C C . GLY A 1 246 ? -16.877 -2.127 9.174 1.00 65.81 246 GLY A C 1
ATOM 1940 O O . GLY A 1 246 ? -16.122 -2.490 8.272 1.00 65.81 246 GLY A O 1
ATOM 1941 N N . LYS A 1 247 ? -18.068 -2.711 9.361 1.00 62.12 247 LYS A N 1
ATOM 1942 C CA . LYS A 1 247 ? -18.535 -3.923 8.651 1.00 62.12 247 LYS A CA 1
ATOM 1943 C C . LYS A 1 247 ? -18.648 -3.777 7.128 1.00 62.12 247 LYS A C 1
ATOM 1945 O O . LYS A 1 247 ? -18.710 -4.776 6.428 1.00 62.12 247 LYS A O 1
ATOM 1950 N N . ASN A 1 248 ? -18.676 -2.551 6.611 1.00 67.88 248 ASN A N 1
ATOM 1951 C CA . ASN A 1 248 ? -18.888 -2.286 5.190 1.00 67.88 248 ASN A CA 1
ATOM 1952 C C . ASN A 1 248 ? -17.589 -2.019 4.422 1.00 67.88 248 ASN A C 1
ATOM 1954 O O . ASN A 1 248 ? -17.678 -1.492 3.319 1.00 67.88 248 ASN A O 1
ATOM 1958 N N . PHE A 1 249 ? -16.410 -2.321 4.979 1.00 76.88 249 PHE A N 1
ATOM 1959 C CA . PHE A 1 249 ? -15.119 -2.006 4.349 1.00 76.88 249 PHE A CA 1
ATOM 1960 C C . PHE A 1 249 ? -14.413 -3.205 3.696 1.00 76.88 249 PHE A C 1
ATOM 1962 O O . PHE A 1 249 ? -13.390 -3.039 3.037 1.00 76.88 249 PHE A O 1
ATOM 1969 N N . GLU A 1 250 ? -14.948 -4.418 3.839 1.00 81.38 250 GLU A N 1
ATOM 1970 C CA . GLU A 1 250 ? -14.324 -5.656 3.344 1.00 81.38 250 GLU A CA 1
ATOM 1971 C C . GLU A 1 250 ? -14.048 -5.633 1.827 1.00 81.38 250 GLU A C 1
ATOM 1973 O O . GLU A 1 250 ? -13.009 -6.106 1.363 1.00 81.38 250 GLU A O 1
ATOM 1978 N N . ASP A 1 251 ? -14.928 -4.992 1.051 1.00 87.38 251 ASP A N 1
ATOM 1979 C CA . ASP A 1 251 ? -14.808 -4.796 -0.400 1.00 87.38 251 ASP A CA 1
ATOM 1980 C C . ASP A 1 251 ? -13.707 -3.793 -0.813 1.00 87.38 251 ASP A C 1
ATOM 1982 O O . ASP A 1 251 ? -13.479 -3.556 -2.004 1.00 87.38 251 ASP A O 1
ATOM 1986 N N . ARG A 1 252 ? -13.011 -3.200 0.160 1.00 90.00 252 ARG A N 1
ATOM 1987 C CA . ARG A 1 252 ? -11.913 -2.240 -0.023 1.00 90.00 252 ARG A CA 1
ATOM 1988 C C . ARG A 1 252 ? -10.600 -2.718 0.589 1.00 90.00 252 ARG A C 1
ATOM 1990 O O . ARG A 1 252 ? -9.618 -1.974 0.565 1.00 90.00 252 ARG A O 1
ATOM 1997 N N . ILE A 1 253 ? -10.572 -3.937 1.123 1.00 91.44 253 ILE A N 1
ATOM 1998 C CA . ILE A 1 253 ? -9.362 -4.566 1.648 1.00 91.44 253 ILE A CA 1
ATOM 1999 C C . ILE A 1 253 ? -8.759 -5.441 0.558 1.00 91.44 253 ILE A C 1
ATOM 2001 O O . ILE A 1 253 ? -9.413 -6.326 0.009 1.00 91.44 253 ILE A O 1
ATOM 2005 N N . PHE A 1 254 ? -7.494 -5.206 0.253 1.00 94.75 254 PHE A N 1
ATOM 2006 C CA . PHE A 1 254 ? -6.734 -5.948 -0.739 1.00 94.75 254 PHE A CA 1
ATOM 2007 C C . PHE A 1 254 ? -5.547 -6.614 -0.059 1.00 94.75 254 PHE A C 1
ATOM 2009 O O . PHE A 1 254 ? -4.844 -5.974 0.716 1.00 94.75 254 PHE A O 1
ATOM 2016 N N . ALA A 1 255 ? -5.312 -7.890 -0.350 1.00 94.56 255 ALA A N 1
ATOM 2017 C CA . ALA A 1 255 ? -4.123 -8.585 0.120 1.00 94.56 255 ALA A CA 1
ATOM 2018 C C . ALA A 1 255 ? -3.018 -8.477 -0.939 1.00 94.56 255 ALA A C 1
ATOM 2020 O O . ALA A 1 255 ? -3.236 -8.795 -2.109 1.00 94.56 255 ALA A O 1
ATOM 2021 N N . PHE A 1 256 ? -1.829 -8.044 -0.536 1.00 95.50 256 PHE A N 1
ATOM 2022 C CA . PHE A 1 256 ? -0.651 -7.949 -1.391 1.00 95.50 256 PHE A CA 1
ATOM 2023 C C . PHE A 1 256 ? 0.382 -8.966 -0.915 1.00 95.50 256 PHE A C 1
ATOM 2025 O O . PHE A 1 256 ? 1.111 -8.726 0.046 1.00 95.50 256 PHE A O 1
ATOM 2032 N N . ALA A 1 257 ? 0.412 -10.116 -1.589 1.00 94.31 257 ALA A N 1
ATOM 2033 C CA . ALA A 1 257 ? 1.364 -11.185 -1.332 1.00 94.31 257 ALA A CA 1
ATOM 2034 C C . ALA A 1 257 ? 2.719 -10.824 -1.952 1.00 94.31 257 ALA A C 1
ATOM 2036 O O . ALA A 1 257 ? 2.881 -10.907 -3.170 1.00 94.31 257 ALA A O 1
ATOM 2037 N N . THR A 1 258 ? 3.674 -10.397 -1.133 1.00 90.38 258 THR A N 1
ATOM 2038 C CA . THR A 1 258 ? 5.044 -10.065 -1.559 1.00 90.38 258 THR A CA 1
ATOM 2039 C C . THR A 1 258 ? 5.930 -11.302 -1.579 1.00 90.38 258 THR A C 1
ATOM 2041 O O . THR A 1 258 ? 5.574 -12.329 -1.008 1.00 90.38 258 THR A O 1
ATOM 2044 N N . PHE A 1 259 ? 7.087 -11.237 -2.243 1.00 86.06 259 PHE A N 1
ATOM 2045 C CA . PHE A 1 259 ? 7.979 -12.401 -2.408 1.00 86.06 259 PHE A CA 1
ATOM 2046 C C . PHE A 1 259 ? 7.255 -13.605 -3.034 1.00 86.06 259 PHE A C 1
ATOM 2048 O O . PHE A 1 259 ? 7.572 -14.760 -2.758 1.00 86.06 259 PHE A O 1
ATOM 2055 N N . ALA A 1 260 ? 6.222 -13.321 -3.827 1.00 84.75 260 ALA A N 1
ATOM 2056 C CA . ALA A 1 260 ? 5.384 -14.336 -4.427 1.00 84.75 260 ALA A CA 1
ATOM 2057 C C . ALA A 1 260 ? 6.043 -14.899 -5.681 1.00 84.75 260 ALA A C 1
ATOM 2059 O O . ALA A 1 260 ? 6.617 -14.163 -6.482 1.00 84.75 260 ALA A O 1
ATOM 2060 N N . ASP A 1 261 ? 5.869 -16.195 -5.880 1.00 81.69 261 ASP A N 1
ATOM 2061 C CA . ASP A 1 261 ? 6.180 -16.882 -7.119 1.00 81.69 261 ASP A CA 1
ATOM 2062 C C . ASP A 1 261 ? 4.893 -17.139 -7.932 1.00 81.69 261 ASP A C 1
ATOM 2064 O O . ASP A 1 261 ? 3.807 -16.571 -7.708 1.00 81.69 261 ASP A O 1
ATOM 2068 N N . ASN A 1 262 ? 5.002 -18.027 -8.917 1.00 74.38 262 ASN A N 1
ATOM 2069 C CA . ASN A 1 262 ? 3.884 -18.369 -9.790 1.00 74.38 262 ASN A CA 1
ATOM 2070 C C . ASN A 1 262 ? 2.899 -19.335 -9.131 1.00 74.38 262 ASN A C 1
ATOM 2072 O O . ASN A 1 262 ? 1.803 -19.528 -9.660 1.00 74.38 262 ASN A O 1
ATOM 2076 N N . LEU A 1 263 ? 3.227 -19.867 -7.955 1.00 82.19 263 LEU A N 1
ATOM 2077 C CA . LEU A 1 263 ? 2.404 -20.820 -7.235 1.00 82.19 263 LEU A CA 1
ATOM 2078 C C . LEU A 1 263 ? 1.286 -20.116 -6.456 1.00 82.19 263 LEU A C 1
ATOM 2080 O O . LEU A 1 263 ? 1.146 -18.884 -6.427 1.00 82.19 263 LEU A O 1
ATOM 2084 N N . ARG A 1 264 ? 0.409 -20.933 -5.872 1.00 85.88 264 ARG A N 1
ATOM 2085 C CA . ARG A 1 264 ? -0.608 -20.465 -4.933 1.00 85.88 264 ARG A CA 1
ATOM 2086 C C . ARG A 1 264 ? 0.099 -20.121 -3.615 1.00 85.88 264 ARG A C 1
ATOM 2088 O O . ARG A 1 264 ? 0.696 -21.021 -3.029 1.00 85.88 264 ARG A O 1
ATOM 2095 N N . PRO A 1 265 ? 0.027 -18.871 -3.132 1.00 87.50 265 PRO A N 1
ATOM 2096 C CA . PRO A 1 265 ? 0.820 -18.458 -1.985 1.00 87.50 265 PRO A CA 1
ATOM 2097 C C . PRO A 1 265 ? 0.227 -19.052 -0.692 1.00 87.50 265 PRO A C 1
ATOM 2099 O O . PRO A 1 265 ? -0.983 -18.909 -0.475 1.00 87.50 265 PRO A O 1
ATOM 2102 N N . PRO A 1 266 ? 1.035 -19.699 0.171 1.00 90.56 266 PRO A N 1
ATOM 2103 C CA . PRO A 1 266 ? 0.593 -20.226 1.468 1.00 90.56 266 PRO A CA 1
ATOM 2104 C C . PRO A 1 266 ? -0.192 -19.225 2.321 1.00 90.56 266 PRO A C 1
ATOM 2106 O O . PRO A 1 266 ? -1.165 -19.605 2.976 1.00 90.56 266 PRO A O 1
ATOM 2109 N N . VAL A 1 267 ? 0.160 -17.939 2.231 1.00 90.56 267 VAL A N 1
ATOM 2110 C CA . VAL A 1 267 ? -0.516 -16.853 2.953 1.00 90.56 267 VAL A CA 1
ATOM 2111 C C . VAL A 1 267 ? -2.013 -16.753 2.683 1.00 90.56 267 VAL A C 1
ATOM 2113 O O . VAL A 1 267 ? -2.767 -16.289 3.532 1.00 90.56 267 VAL A O 1
ATOM 2116 N N . LEU A 1 268 ? -2.484 -17.239 1.533 1.00 90.44 268 LEU A N 1
ATOM 2117 C CA . LEU A 1 268 ? -3.911 -17.270 1.240 1.00 90.44 268 LEU A CA 1
ATOM 2118 C C . LEU A 1 268 ? -4.678 -18.127 2.257 1.00 90.44 268 LEU A C 1
ATOM 2120 O O . LEU A 1 268 ? -5.746 -17.724 2.707 1.00 90.44 268 LEU A O 1
ATOM 2124 N N . ASN A 1 269 ? -4.124 -19.275 2.650 1.00 91.31 269 ASN A N 1
ATOM 2125 C CA . ASN A 1 269 ? -4.735 -20.111 3.682 1.00 91.31 269 ASN A CA 1
ATOM 2126 C C . ASN A 1 269 ? -4.610 -19.443 5.056 1.00 91.31 269 ASN A C 1
ATOM 2128 O O . ASN A 1 269 ? -5.580 -19.420 5.802 1.00 91.31 269 ASN A O 1
ATOM 2132 N N . ALA A 1 270 ? -3.468 -18.812 5.350 1.00 90.81 270 ALA A N 1
ATOM 2133 C CA . ALA A 1 270 ? -3.260 -18.095 6.608 1.00 90.81 270 ALA A CA 1
ATOM 2134 C C . ALA A 1 270 ? -4.290 -16.971 6.832 1.00 90.81 270 ALA A C 1
ATOM 2136 O O . ALA A 1 270 ? -4.812 -16.825 7.936 1.00 90.81 270 ALA A O 1
ATOM 2137 N N . LEU A 1 271 ? -4.605 -16.198 5.785 1.00 91.00 271 LEU A N 1
ATOM 2138 C CA . LEU A 1 271 ? -5.625 -15.145 5.825 1.00 91.00 271 LEU A CA 1
ATOM 2139 C C . LEU A 1 271 ? -7.025 -15.734 6.053 1.00 91.00 271 LEU A C 1
ATOM 2141 O O . LEU A 1 271 ? -7.782 -15.221 6.877 1.00 91.00 271 LEU A O 1
ATOM 2145 N N . VAL A 1 272 ? -7.358 -16.830 5.363 1.00 90.50 272 VAL A N 1
ATOM 2146 C CA . VAL A 1 272 ? -8.647 -17.523 5.523 1.00 90.50 272 VAL A CA 1
ATOM 2147 C C . VAL A 1 272 ? -8.802 -18.084 6.940 1.00 90.50 272 VAL A C 1
ATOM 2149 O O . VAL A 1 272 ? -9.825 -17.839 7.580 1.00 90.50 272 VAL A O 1
ATOM 2152 N N . ASP A 1 273 ? -7.781 -18.763 7.464 1.00 90.25 273 ASP A N 1
ATOM 2153 C CA . ASP A 1 273 ? -7.784 -19.351 8.808 1.00 90.25 273 ASP A CA 1
ATOM 2154 C C . ASP A 1 273 ? -7.909 -18.278 9.898 1.00 90.25 273 ASP A C 1
ATOM 2156 O O . ASP A 1 273 ? -8.630 -18.450 10.883 1.00 90.25 273 ASP A O 1
ATOM 2160 N N . ALA A 1 274 ? -7.254 -17.132 9.696 1.00 86.75 274 ALA A N 1
ATOM 2161 C CA . ALA A 1 274 ? -7.354 -15.970 10.573 1.00 86.75 274 ALA A CA 1
ATOM 2162 C C . ALA A 1 274 ? -8.657 -15.167 10.392 1.00 86.75 274 ALA A C 1
ATOM 2164 O O . ALA A 1 274 ? -8.849 -14.166 11.082 1.00 86.75 274 ALA A O 1
ATOM 2165 N N . LYS A 1 275 ? -9.562 -15.596 9.498 1.00 87.88 275 LYS A N 1
ATOM 2166 C CA . LYS A 1 275 ? -10.827 -14.915 9.172 1.00 87.88 275 LYS A CA 1
ATOM 2167 C C . LYS A 1 275 ? -10.614 -13.456 8.771 1.00 87.88 275 LYS A C 1
ATOM 2169 O O . LYS A 1 275 ? -11.366 -12.570 9.175 1.00 87.88 275 LYS A O 1
ATOM 2174 N N . VAL A 1 276 ? -9.575 -13.222 7.978 1.00 85.00 276 VAL A N 1
ATOM 2175 C CA . VAL A 1 276 ? -9.254 -11.922 7.400 1.00 85.00 276 VAL A CA 1
ATOM 2176 C C . VAL A 1 276 ? -10.109 -11.716 6.147 1.00 85.00 276 VAL A C 1
ATOM 2178 O O . VAL A 1 276 ? -9.834 -12.366 5.140 1.00 85.00 276 VAL A O 1
ATOM 2181 N N . PRO A 1 277 ? -11.137 -10.845 6.144 1.00 85.94 277 PRO A N 1
ATOM 2182 C CA . PRO A 1 277 ? -11.786 -10.424 4.915 1.00 85.94 277 PRO A CA 1
ATOM 2183 C C . PRO A 1 277 ? -10.817 -9.643 4.031 1.00 85.94 277 PRO A C 1
ATOM 2185 O O . PRO A 1 277 ? -10.143 -8.706 4.459 1.00 85.94 277 PRO A O 1
ATOM 2188 N N . PHE A 1 278 ? -10.789 -10.023 2.764 1.00 89.94 278 PHE A N 1
ATOM 2189 C CA . PHE A 1 278 ? -10.143 -9.289 1.690 1.00 89.94 278 PHE A CA 1
ATOM 2190 C C . PHE A 1 278 ? -10.945 -9.525 0.413 1.00 89.94 278 PHE A C 1
ATOM 2192 O O . PHE A 1 278 ? -11.426 -10.628 0.153 1.00 89.94 278 PHE A O 1
ATOM 2199 N N . LYS A 1 279 ? -11.068 -8.494 -0.416 1.00 91.62 279 LYS A N 1
ATOM 2200 C CA . LYS A 1 279 ? -11.752 -8.572 -1.705 1.00 91.62 279 LYS A CA 1
ATOM 2201 C C . LYS A 1 279 ? -10.998 -9.454 -2.697 1.00 91.62 279 LYS A C 1
ATOM 2203 O O . LYS A 1 279 ? -11.601 -10.242 -3.421 1.00 91.62 279 LYS A O 1
ATOM 2208 N N . LYS A 1 280 ? -9.679 -9.272 -2.784 1.00 93.75 280 LYS A N 1
ATOM 2209 C CA . LYS A 1 280 ? -8.810 -10.003 -3.715 1.00 93.75 280 LYS A CA 1
ATOM 2210 C C . LYS A 1 280 ? -7.365 -9.997 -3.220 1.00 93.75 280 LYS A C 1
ATOM 2212 O O . LYS A 1 280 ? -6.949 -9.069 -2.526 1.00 93.75 280 LYS A O 1
ATOM 2217 N N . ILE A 1 281 ? -6.623 -11.037 -3.593 1.00 93.69 281 ILE A N 1
ATOM 2218 C CA . ILE A 1 281 ? -5.179 -11.152 -3.385 1.00 93.69 281 ILE A CA 1
ATOM 2219 C C . ILE A 1 281 ? -4.436 -10.883 -4.697 1.00 93.69 281 ILE A C 1
ATOM 2221 O O . ILE A 1 281 ? -4.828 -11.387 -5.751 1.00 93.69 281 ILE A O 1
ATOM 2225 N N . PHE A 1 282 ? -3.362 -10.104 -4.624 1.00 95.31 282 PHE A N 1
ATOM 2226 C CA . PHE A 1 282 ? -2.463 -9.803 -5.736 1.00 95.31 282 PHE A CA 1
ATOM 2227 C C . PHE A 1 282 ? -1.049 -10.237 -5.372 1.00 95.31 282 PHE A C 1
ATOM 2229 O O . PHE A 1 282 ? -0.646 -10.128 -4.213 1.00 95.31 282 PHE A O 1
ATOM 2236 N N . LYS A 1 283 ? -0.310 -10.756 -6.352 1.00 93.12 283 LYS A N 1
ATOM 2237 C CA . LYS A 1 283 ? 1.014 -11.345 -6.144 1.00 93.12 283 LYS A CA 1
ATOM 2238 C C . LYS A 1 283 ? 2.088 -10.412 -6.679 1.00 93.12 283 LYS A C 1
ATOM 2240 O O . LYS A 1 283 ? 2.044 -10.021 -7.839 1.00 93.12 283 LYS A O 1
ATOM 2245 N N . PHE A 1 284 ? 3.072 -10.104 -5.851 1.00 89.12 284 PHE A N 1
ATOM 2246 C CA . PHE A 1 284 ? 4.190 -9.249 -6.217 1.00 89.12 284 PHE A CA 1
ATOM 2247 C C . PHE A 1 284 ? 5.491 -10.004 -5.999 1.00 89.12 284 PHE A C 1
ATOM 2249 O O . PHE A 1 284 ? 5.870 -10.321 -4.866 1.00 89.12 284 PHE A O 1
ATOM 2256 N N . ASN A 1 285 ? 6.170 -10.297 -7.108 1.00 81.75 285 ASN A N 1
ATOM 2257 C CA . ASN A 1 285 ? 7.536 -10.774 -7.055 1.00 81.75 285 ASN A CA 1
ATOM 2258 C C . ASN A 1 285 ? 8.474 -9.566 -7.013 1.00 81.75 285 ASN A C 1
ATOM 2260 O O . ASN A 1 285 ? 8.682 -8.877 -8.010 1.00 81.75 285 ASN A O 1
ATOM 2264 N N . ASN A 1 286 ? 9.018 -9.311 -5.830 1.00 72.25 286 ASN A N 1
ATOM 2265 C CA . ASN A 1 286 ? 9.876 -8.164 -5.579 1.00 72.25 286 ASN A CA 1
ATOM 2266 C C . ASN A 1 286 ? 11.340 -8.403 -5.998 1.00 72.25 286 ASN A C 1
ATOM 2268 O O . ASN A 1 286 ? 12.125 -7.460 -5.941 1.00 72.25 286 ASN A O 1
ATOM 2272 N N . SER A 1 287 ? 11.718 -9.623 -6.410 1.00 70.38 287 SER A N 1
ATOM 2273 C CA . SER A 1 287 ? 13.121 -9.983 -6.675 1.00 70.38 287 SER A CA 1
ATOM 2274 C C . SER A 1 287 ? 13.721 -9.278 -7.892 1.00 70.38 287 SER A C 1
ATOM 2276 O O . SER A 1 287 ? 14.924 -9.066 -7.928 1.00 70.38 287 SER A O 1
ATOM 2278 N N . VAL A 1 288 ? 12.889 -8.889 -8.861 1.00 70.69 288 VAL A N 1
ATOM 2279 C CA . VAL A 1 288 ? 13.330 -8.342 -10.159 1.00 70.69 288 VAL A CA 1
ATOM 2280 C C . VAL A 1 288 ? 13.198 -6.828 -10.275 1.00 70.69 288 VAL A C 1
ATOM 2282 O O . VAL A 1 288 ? 13.436 -6.258 -11.338 1.00 70.69 288 VAL A O 1
ATOM 2285 N N . LEU A 1 289 ? 12.764 -6.153 -9.206 1.00 72.00 289 LEU A N 1
ATOM 2286 C CA . LEU A 1 289 ? 12.399 -4.738 -9.269 1.00 72.00 289 LEU A CA 1
ATOM 2287 C C . LEU A 1 289 ? 13.574 -3.843 -9.692 1.00 72.00 289 LEU A C 1
ATOM 2289 O O . LEU A 1 289 ? 13.366 -2.868 -10.412 1.00 72.00 289 LEU A O 1
ATOM 2293 N N . PHE A 1 290 ? 14.789 -4.198 -9.275 1.00 64.56 290 PHE A N 1
ATOM 2294 C CA . PHE A 1 290 ? 16.019 -3.474 -9.603 1.00 64.56 290 PHE A CA 1
ATOM 2295 C C . PHE A 1 290 ? 16.946 -4.252 -10.548 1.00 64.56 290 PHE A C 1
ATOM 2297 O O . PHE A 1 290 ? 18.075 -3.829 -10.763 1.00 64.56 290 PHE A O 1
ATOM 2304 N N . THR A 1 291 ? 16.462 -5.348 -11.142 1.00 64.62 291 THR A N 1
ATOM 2305 C CA . THR A 1 291 ? 17.179 -6.110 -12.173 1.00 64.62 291 THR A CA 1
ATOM 2306 C C . THR A 1 291 ? 16.949 -5.478 -13.545 1.00 64.62 291 THR A C 1
ATOM 2308 O O . THR A 1 291 ? 15.819 -5.091 -13.888 1.00 64.62 291 THR A O 1
ATOM 2311 N N . LEU A 1 292 ? 18.005 -5.370 -14.350 1.00 62.50 292 LEU A N 1
ATOM 2312 C CA . LEU A 1 292 ? 17.947 -4.752 -15.671 1.00 62.50 292 LEU A CA 1
ATOM 2313 C C . LEU A 1 292 ? 18.097 -5.801 -16.749 1.00 62.50 292 LEU A C 1
ATOM 2315 O O . LEU A 1 292 ? 18.977 -6.637 -16.681 1.00 62.50 292 LEU A O 1
ATOM 2319 N N . SER A 1 293 ? 17.332 -5.674 -17.828 1.00 59.06 293 SER A N 1
ATOM 2320 C CA . SER A 1 293 ? 17.375 -6.594 -18.976 1.00 59.06 293 SER A CA 1
ATOM 2321 C C . SER A 1 293 ? 18.730 -6.710 -19.698 1.00 59.06 293 SER A C 1
ATOM 2323 O O . SER A 1 293 ? 18.844 -7.507 -20.624 1.00 59.06 293 SER A O 1
ATOM 2325 N N . ARG A 1 294 ? 19.726 -5.894 -19.333 1.00 60.06 294 ARG A N 1
ATOM 2326 C CA . ARG A 1 294 ? 21.082 -5.903 -19.902 1.00 60.06 294 ARG A CA 1
ATOM 2327 C C . ARG A 1 294 ? 22.122 -6.534 -18.977 1.00 60.06 294 ARG A C 1
ATOM 2329 O O . ARG A 1 294 ? 23.276 -6.602 -19.383 1.00 60.06 294 ARG A O 1
ATOM 2336 N N . ASP A 1 295 ? 21.741 -6.947 -17.770 1.00 61.34 295 ASP A N 1
ATOM 2337 C CA . ASP A 1 295 ? 22.658 -7.683 -16.907 1.00 61.34 295 ASP A CA 1
ATOM 2338 C C . ASP A 1 295 ? 22.872 -9.069 -17.538 1.00 61.34 295 ASP A C 1
ATOM 2340 O O . ASP A 1 295 ? 21.898 -9.737 -17.908 1.00 61.34 295 ASP A O 1
ATOM 2344 N N . ASP A 1 296 ? 24.137 -9.480 -17.689 1.00 57.44 296 ASP A N 1
ATOM 2345 C CA . ASP A 1 296 ? 24.534 -10.741 -18.348 1.00 57.44 296 ASP A CA 1
ATOM 2346 C C . ASP A 1 296 ? 23.885 -11.985 -17.694 1.00 57.44 296 ASP A C 1
ATOM 2348 O O . ASP A 1 296 ? 23.772 -13.034 -18.327 1.00 57.44 296 ASP A O 1
ATOM 2352 N N . ASP A 1 297 ? 23.393 -11.841 -16.458 1.00 60.88 297 ASP A N 1
ATOM 2353 C CA . ASP A 1 297 ? 22.727 -12.875 -15.662 1.00 60.88 297 ASP A CA 1
ATOM 2354 C C . ASP A 1 297 ? 21.186 -12.850 -15.750 1.00 60.88 297 ASP A C 1
ATOM 2356 O O . ASP A 1 297 ? 20.517 -13.630 -15.066 1.00 60.88 297 ASP A O 1
ATOM 2360 N N . THR A 1 298 ? 20.583 -11.968 -16.560 1.00 63.22 298 THR A N 1
ATOM 2361 C CA . THR A 1 298 ? 19.116 -11.921 -16.659 1.00 63.22 298 THR A CA 1
ATOM 2362 C C . THR A 1 298 ? 18.530 -13.137 -17.350 1.00 63.22 298 THR A C 1
ATOM 2364 O O . THR A 1 298 ? 18.848 -13.478 -18.488 1.00 63.22 298 THR A O 1
ATOM 2367 N N . SER A 1 299 ? 17.601 -13.783 -16.654 1.00 76.06 299 SER A N 1
ATOM 2368 C CA . SER A 1 299 ? 16.936 -14.990 -17.121 1.00 76.06 299 SER A CA 1
ATOM 2369 C C . SER A 1 299 ? 15.547 -14.698 -17.699 1.00 76.06 299 SER A C 1
ATOM 2371 O O . SER A 1 299 ? 14.895 -13.697 -17.381 1.00 76.06 299 SER A O 1
ATOM 2373 N N . ASP A 1 300 ? 15.019 -15.633 -18.493 1.00 80.94 300 ASP A N 1
ATOM 2374 C CA . ASP A 1 300 ? 13.609 -15.611 -18.914 1.00 80.94 300 ASP A CA 1
ATOM 2375 C C . ASP A 1 300 ? 12.638 -15.608 -17.717 1.00 80.94 300 ASP A C 1
ATOM 2377 O O . ASP A 1 300 ? 11.515 -15.097 -17.817 1.00 80.94 300 ASP A O 1
ATOM 2381 N N . LEU A 1 301 ? 13.069 -16.145 -16.568 1.00 79.25 301 LEU A N 1
ATOM 2382 C CA . LEU A 1 301 ? 12.299 -16.128 -15.325 1.00 79.25 301 LEU A CA 1
ATOM 2383 C C . LEU A 1 301 ? 12.166 -14.709 -14.770 1.00 79.25 301 LEU A C 1
ATOM 2385 O O . LEU A 1 301 ? 11.091 -14.358 -14.280 1.00 79.25 301 LEU A O 1
ATOM 2389 N N . ASP A 1 302 ? 13.197 -13.874 -14.907 1.00 82.81 302 ASP A N 1
ATOM 2390 C CA . ASP A 1 302 ? 13.155 -12.498 -14.413 1.00 82.81 302 ASP A CA 1
ATOM 2391 C C . ASP A 1 302 ? 12.184 -11.647 -15.233 1.00 82.81 302 ASP A C 1
ATOM 2393 O O . ASP A 1 302 ? 11.342 -10.919 -14.695 1.00 82.81 302 ASP A O 1
ATOM 2397 N N . ARG A 1 303 ? 12.209 -11.832 -16.558 1.00 84.50 303 ARG A N 1
ATOM 2398 C CA . ARG A 1 303 ? 11.243 -11.207 -17.466 1.00 84.50 303 ARG A CA 1
ATOM 2399 C C . ARG A 1 303 ? 9.812 -11.652 -17.166 1.00 84.50 303 ARG A C 1
ATOM 2401 O O . ARG A 1 303 ? 8.882 -10.838 -17.209 1.00 84.50 303 ARG A O 1
ATOM 2408 N N . LEU A 1 304 ? 9.614 -12.937 -16.867 1.00 84.81 304 LEU A N 1
ATOM 2409 C CA . LEU A 1 304 ? 8.310 -13.474 -16.483 1.00 84.81 304 LEU A CA 1
ATOM 2410 C C . LEU A 1 304 ? 7.824 -12.868 -15.159 1.00 84.81 304 LEU A C 1
ATOM 2412 O O . LEU A 1 304 ? 6.673 -12.434 -15.080 1.00 84.81 304 LEU A O 1
ATOM 2416 N N . ALA A 1 305 ? 8.697 -12.782 -14.155 1.00 85.00 305 ALA A N 1
ATOM 2417 C CA . ALA A 1 305 ? 8.396 -12.167 -12.867 1.00 85.00 305 ALA A CA 1
ATOM 2418 C C . ALA A 1 305 ? 8.002 -10.688 -13.019 1.00 85.00 305 ALA A C 1
ATOM 2420 O O . ALA A 1 305 ? 6.992 -10.265 -12.450 1.00 85.00 305 ALA A O 1
ATOM 2421 N N . TRP A 1 306 ? 8.713 -9.923 -13.857 1.00 88.38 306 TRP A N 1
ATOM 2422 C CA . TRP A 1 306 ? 8.358 -8.535 -14.166 1.00 88.38 306 TRP A CA 1
ATOM 2423 C C . TRP A 1 306 ? 6.965 -8.436 -14.790 1.00 88.38 306 TRP A C 1
ATOM 2425 O O . TRP A 1 306 ? 6.106 -7.691 -14.313 1.00 88.38 306 TRP A O 1
ATOM 2435 N N . LYS A 1 307 ? 6.709 -9.233 -15.837 1.00 89.56 307 LYS A N 1
ATOM 2436 C CA . LYS A 1 307 ? 5.411 -9.270 -16.524 1.00 89.56 307 LYS A CA 1
ATOM 2437 C C . LYS A 1 307 ? 4.269 -9.574 -15.551 1.00 89.56 307 LYS A C 1
ATOM 2439 O O . LYS A 1 307 ? 3.212 -8.950 -15.633 1.00 89.56 307 LYS A O 1
ATOM 2444 N N . MET A 1 308 ? 4.484 -10.499 -14.620 1.00 87.56 308 MET A N 1
ATOM 2445 C CA . MET A 1 308 ? 3.498 -10.849 -13.599 1.00 87.56 308 MET A CA 1
ATOM 2446 C C . MET A 1 308 ? 3.257 -9.741 -12.578 1.00 87.56 308 MET A C 1
ATOM 2448 O O . MET A 1 308 ? 2.108 -9.528 -12.184 1.00 87.56 308 MET A O 1
ATOM 2452 N N . GLY A 1 309 ? 4.301 -9.012 -12.181 1.00 90.69 309 GLY A N 1
ATOM 2453 C CA . GLY A 1 309 ? 4.166 -7.823 -11.340 1.00 90.69 309 GLY A CA 1
ATOM 2454 C C . GLY A 1 309 ? 3.318 -6.745 -12.019 1.00 90.69 309 GLY A C 1
ATOM 2455 O O . GLY A 1 309 ? 2.347 -6.264 -11.435 1.00 90.69 309 GLY A O 1
ATOM 2456 N N . ILE A 1 310 ? 3.612 -6.430 -13.286 1.00 92.00 310 ILE A N 1
ATOM 2457 C CA . ILE A 1 310 ? 2.840 -5.459 -14.081 1.00 92.00 310 ILE A CA 1
ATOM 2458 C C . ILE A 1 310 ? 1.380 -5.894 -14.240 1.00 92.00 310 ILE A C 1
ATOM 2460 O O . ILE A 1 310 ? 0.472 -5.078 -14.060 1.00 92.00 310 ILE A O 1
ATOM 2464 N N . GLN A 1 311 ? 1.127 -7.173 -14.530 1.00 93.44 311 GLN A N 1
ATOM 2465 C CA . GLN A 1 311 ? -0.237 -7.698 -14.613 1.00 93.44 311 GLN A CA 1
ATOM 2466 C C . GLN A 1 311 ? -0.969 -7.571 -13.269 1.00 93.44 311 GLN A C 1
ATOM 2468 O O . GLN A 1 311 ? -2.114 -7.124 -13.238 1.00 93.44 311 GLN A O 1
ATOM 2473 N N . SER A 1 312 ? -0.304 -7.893 -12.158 1.00 95.19 312 SER A N 1
ATOM 2474 C CA . SER A 1 312 ? -0.894 -7.793 -10.819 1.00 95.19 312 SER A CA 1
ATOM 2475 C C . SER A 1 312 ? -1.239 -6.353 -10.444 1.00 95.19 312 SER A C 1
ATOM 2477 O O . SER A 1 312 ? -2.324 -6.117 -9.913 1.00 95.19 312 SER A O 1
ATOM 2479 N N . PHE A 1 313 ? -0.386 -5.377 -10.777 1.00 95.31 313 PHE A N 1
ATOM 2480 C CA . PHE A 1 313 ? -0.721 -3.958 -10.621 1.00 95.31 313 PHE A CA 1
ATOM 2481 C C . PHE A 1 313 ? -1.892 -3.540 -11.510 1.00 95.31 313 PHE A C 1
ATOM 2483 O O . PHE A 1 313 ? -2.800 -2.865 -11.030 1.00 95.31 313 PHE A O 1
ATOM 2490 N N . THR A 1 314 ? -1.906 -3.968 -12.774 1.00 95.31 314 THR A N 1
ATOM 2491 C CA . THR A 1 314 ? -2.999 -3.664 -13.713 1.00 95.31 314 THR A CA 1
ATOM 2492 C C . THR A 1 314 ? -4.339 -4.137 -13.157 1.00 95.31 314 THR A C 1
ATOM 2494 O O . THR A 1 314 ? -5.279 -3.354 -13.031 1.00 95.31 314 THR A O 1
ATOM 2497 N N . GLU A 1 315 ? -4.417 -5.405 -12.745 1.00 96.06 315 GLU A N 1
ATOM 2498 C CA . GLU A 1 315 ? -5.626 -5.967 -12.145 1.00 96.06 315 GLU A CA 1
ATOM 2499 C C . GLU A 1 315 ? -6.001 -5.269 -10.832 1.00 96.06 315 GLU A C 1
ATOM 2501 O O . GLU A 1 315 ? -7.182 -5.038 -10.573 1.00 96.06 315 GLU A O 1
ATOM 2506 N N . PHE A 1 316 ? -5.013 -4.927 -10.000 1.00 96.44 316 PHE A N 1
ATOM 2507 C CA . PHE A 1 316 ? -5.249 -4.217 -8.747 1.00 96.44 316 PHE A CA 1
ATOM 2508 C C . PHE A 1 316 ? -5.872 -2.842 -8.979 1.00 96.44 316 PHE A C 1
ATOM 2510 O O . PHE A 1 316 ? -6.885 -2.515 -8.359 1.00 96.44 316 PHE A O 1
ATOM 2517 N N . PHE A 1 317 ? -5.306 -2.041 -9.878 1.00 95.12 317 PHE A N 1
ATOM 2518 C CA . PHE A 1 317 ? -5.806 -0.694 -10.121 1.00 95.12 317 PHE A CA 1
ATOM 2519 C C . PHE A 1 317 ? -7.178 -0.683 -10.798 1.00 95.12 317 PHE A C 1
ATOM 2521 O O . PHE A 1 317 ? -7.990 0.187 -10.479 1.00 95.12 317 PHE A O 1
ATOM 2528 N N . GLU A 1 318 ? -7.502 -1.684 -11.622 1.00 94.44 318 GLU A N 1
ATOM 2529 C CA . GLU A 1 318 ? -8.872 -1.887 -12.110 1.00 94.44 318 GLU A CA 1
ATOM 2530 C C . GLU A 1 318 ? -9.859 -2.181 -10.968 1.00 94.44 318 GLU A C 1
ATOM 2532 O O . GLU A 1 318 ? -10.985 -1.678 -10.967 1.00 94.44 318 GLU A O 1
ATOM 2537 N N . GLU A 1 319 ? -9.449 -2.940 -9.949 1.00 95.25 319 GLU A N 1
ATOM 2538 C CA . GLU A 1 319 ? -10.285 -3.184 -8.771 1.00 95.25 319 GLU A CA 1
ATOM 2539 C C . GLU A 1 319 ? -10.397 -1.971 -7.840 1.00 95.25 319 GLU A C 1
ATOM 2541 O O . GLU A 1 319 ? -11.492 -1.698 -7.337 1.00 95.25 319 GLU A O 1
ATOM 2546 N N . LEU A 1 320 ? -9.312 -1.214 -7.641 1.00 94.31 320 LEU A N 1
ATOM 2547 C CA . LEU A 1 320 ? -9.301 0.015 -6.840 1.00 94.31 320 LEU A CA 1
ATOM 2548 C C . LEU A 1 320 ? -10.142 1.122 -7.491 1.00 94.31 320 LEU A C 1
ATOM 2550 O O . LEU A 1 320 ? -10.834 1.885 -6.813 1.00 94.31 320 LEU A O 1
ATOM 2554 N N . LYS A 1 321 ? -10.139 1.208 -8.824 1.00 92.31 321 LYS A N 1
ATOM 2555 C CA . LYS A 1 321 ? -10.966 2.168 -9.563 1.00 92.31 321 LYS A CA 1
ATOM 2556 C C . LYS A 1 321 ? -12.453 1.989 -9.249 1.00 92.31 321 LYS A C 1
ATOM 2558 O O . LYS A 1 321 ? -13.148 2.985 -9.050 1.00 92.31 321 LYS A O 1
ATOM 2563 N N . LYS A 1 322 ? -12.910 0.740 -9.109 1.00 91.56 322 LYS A N 1
ATOM 2564 C CA . LYS A 1 322 ? -14.306 0.375 -8.808 1.00 91.56 322 LYS A CA 1
ATOM 2565 C C . LYS A 1 322 ? -14.723 0.656 -7.359 1.00 91.56 322 LYS A C 1
ATOM 2567 O O . LYS A 1 322 ? -15.919 0.643 -7.076 1.00 91.56 322 LYS A O 1
ATOM 2572 N N . THR A 1 323 ? -13.787 0.891 -6.434 1.00 89.62 323 THR A N 1
ATOM 2573 C CA . THR A 1 323 ? -14.149 1.137 -5.030 1.00 89.62 323 THR A CA 1
ATOM 2574 C C . THR A 1 323 ? -14.802 2.504 -4.849 1.00 89.62 323 THR A C 1
ATOM 2576 O O . THR A 1 323 ? -14.380 3.505 -5.440 1.00 89.62 323 THR A O 1
ATOM 2579 N N . LYS A 1 324 ? -15.825 2.556 -3.989 1.00 88.94 324 LYS A N 1
ATOM 2580 C CA . LYS A 1 324 ? -16.436 3.808 -3.527 1.00 88.94 324 LYS A CA 1
ATOM 2581 C C . LYS A 1 324 ? -15.653 4.323 -2.319 1.00 88.94 324 LYS A C 1
ATOM 2583 O O . LYS A 1 324 ? -15.689 3.646 -1.295 1.00 88.94 324 LYS A O 1
ATOM 2588 N N . PRO A 1 325 ? -14.948 5.462 -2.396 1.00 89.56 325 PRO A N 1
ATOM 2589 C CA . PRO A 1 325 ? -14.191 5.960 -1.255 1.00 89.56 325 PRO A CA 1
ATOM 2590 C C . PRO A 1 325 ? -15.089 6.249 -0.045 1.00 89.56 325 PRO A C 1
ATOM 2592 O O . PRO A 1 325 ? -16.255 6.597 -0.212 1.00 89.56 325 PRO A O 1
ATOM 2595 N N . VAL A 1 326 ? -14.527 6.118 1.151 1.00 89.00 326 VAL A N 1
ATOM 2596 C CA . VAL A 1 326 ? -15.164 6.446 2.435 1.00 89.00 326 VAL A CA 1
ATOM 2597 C C . VAL A 1 326 ? -14.541 7.733 2.959 1.00 89.00 326 VAL A C 1
ATOM 2599 O O . VAL A 1 326 ? -13.332 7.917 2.807 1.00 89.00 326 VAL A O 1
ATOM 2602 N N . SER A 1 327 ? -15.328 8.642 3.534 1.00 90.56 327 SER A N 1
ATOM 2603 C CA . SER A 1 327 ? -14.772 9.883 4.088 1.00 90.56 327 SER A CA 1
ATOM 2604 C C . SER A 1 327 ? -13.879 9.576 5.293 1.00 90.56 327 SER A C 1
ATOM 2606 O O . SER A 1 327 ? -14.156 8.657 6.065 1.00 90.56 327 SER A O 1
ATOM 2608 N N . LEU A 1 328 ? -12.801 10.339 5.489 1.00 89.69 328 LEU A N 1
ATOM 2609 C CA . LEU A 1 328 ? -11.943 10.127 6.662 1.00 89.69 328 LEU A CA 1
ATOM 2610 C C . LEU A 1 328 ? -12.689 10.409 7.972 1.00 89.69 328 LEU A C 1
ATOM 2612 O O . LEU A 1 328 ? -12.417 9.760 8.977 1.00 89.69 328 LEU A O 1
ATOM 2616 N N . GLN A 1 329 ? -13.674 11.310 7.949 1.00 87.69 329 GLN A N 1
ATOM 2617 C CA . GLN A 1 329 ? -14.553 11.583 9.087 1.00 87.69 329 GLN A CA 1
ATOM 2618 C C . GLN A 1 329 ? -15.355 10.341 9.504 1.00 87.69 329 GLN A C 1
ATOM 2620 O O . GLN A 1 329 ? -15.411 10.028 10.690 1.00 87.69 329 GLN A O 1
ATOM 2625 N N . GLU A 1 330 ? -15.926 9.603 8.547 1.00 86.62 330 GLU A N 1
ATOM 2626 C CA . GLU A 1 330 ? -16.643 8.349 8.822 1.00 86.62 330 GLU A CA 1
ATOM 2627 C C . GLU A 1 330 ? -15.699 7.286 9.402 1.00 86.62 330 GLU A C 1
ATOM 2629 O O . GLU A 1 330 ? -16.032 6.627 10.388 1.00 86.62 330 GLU A O 1
ATOM 2634 N N . VAL A 1 331 ? -14.481 7.170 8.857 1.00 85.81 331 VAL A N 1
ATOM 2635 C CA . VAL A 1 331 ? -13.454 6.271 9.408 1.00 85.81 331 VAL A CA 1
ATOM 2636 C C . VAL A 1 331 ? -13.117 6.635 10.861 1.00 85.81 331 VAL A C 1
ATOM 2638 O O . VAL A 1 331 ? -13.061 5.760 11.723 1.00 85.81 331 VAL A O 1
ATOM 2641 N N . LEU A 1 332 ? -12.925 7.920 11.164 1.00 84.88 332 LEU A N 1
ATOM 2642 C CA . LEU A 1 332 ? -12.602 8.390 12.515 1.00 84.88 332 LEU A CA 1
ATOM 2643 C C . LEU A 1 332 ? -13.746 8.155 13.512 1.00 84.88 332 LEU A C 1
ATOM 2645 O O . LEU A 1 332 ? -13.491 7.734 14.639 1.00 84.88 332 LEU A O 1
ATOM 2649 N N . GLN A 1 333 ? -15.001 8.366 13.108 1.00 83.06 333 GLN A N 1
ATOM 2650 C CA . GLN A 1 333 ? -16.168 8.097 13.960 1.00 83.06 333 GLN A CA 1
ATOM 2651 C C . GLN A 1 333 ? -16.253 6.617 14.355 1.00 83.06 333 GLN A C 1
ATOM 2653 O O . GLN A 1 333 ? -16.495 6.288 15.521 1.00 83.06 333 GLN A O 1
ATOM 2658 N N . ASN A 1 334 ? -15.979 5.718 13.409 1.00 77.75 334 ASN A N 1
ATOM 2659 C CA . ASN A 1 334 ? -15.919 4.285 13.678 1.00 77.75 334 ASN A CA 1
ATOM 2660 C C . ASN A 1 334 ? -14.793 3.952 14.674 1.00 77.75 334 ASN A C 1
ATOM 2662 O O . ASN A 1 334 ? -15.043 3.210 15.628 1.00 77.75 334 ASN A O 1
ATOM 2666 N N . MET A 1 335 ? -13.611 4.579 14.553 1.00 74.31 335 MET A N 1
ATOM 2667 C CA . MET A 1 335 ? -12.513 4.426 15.527 1.00 74.31 335 MET A CA 1
ATOM 2668 C C . MET A 1 335 ? -12.912 4.782 16.968 1.00 74.31 335 MET A C 1
ATOM 2670 O O . MET A 1 335 ? -12.466 4.140 17.921 1.00 74.31 335 MET A O 1
ATOM 2674 N N . GLU A 1 336 ? -13.722 5.824 17.160 1.00 67.12 336 GLU A N 1
ATOM 2675 C CA . GLU A 1 336 ? -14.120 6.301 18.491 1.00 67.12 336 GLU A CA 1
ATOM 2676 C C . GLU A 1 336 ? -15.114 5.376 19.191 1.00 67.12 336 GLU A C 1
ATOM 2678 O O . GLU A 1 336 ? -15.072 5.232 20.417 1.00 67.12 336 GLU A O 1
ATOM 2683 N N . SER A 1 337 ? -15.969 4.701 18.423 1.00 59.53 337 SER A N 1
ATOM 2684 C CA . SER A 1 337 ? -16.960 3.763 18.957 1.00 59.53 337 SER A CA 1
ATOM 2685 C C . SER A 1 337 ? -16.330 2.537 19.642 1.00 59.53 337 SER A C 1
ATOM 2687 O O . SER A 1 337 ? -16.893 2.011 20.600 1.00 59.53 337 SER A O 1
ATOM 2689 N N . ILE A 1 338 ? -15.119 2.144 19.231 1.00 57.06 338 ILE A N 1
ATOM 2690 C CA . ILE A 1 338 ? -14.390 0.962 19.731 1.00 57.06 338 ILE A CA 1
ATOM 2691 C C . ILE A 1 338 ? -13.686 1.222 21.066 1.00 57.06 338 ILE A C 1
ATOM 2693 O O . ILE A 1 338 ? -13.337 0.272 21.758 1.00 57.06 338 ILE A O 1
ATOM 2697 N N . ARG A 1 339 ? -13.493 2.486 21.476 1.00 50.31 339 ARG A N 1
ATOM 2698 C CA . ARG A 1 339 ? -12.948 2.811 22.811 1.00 50.31 339 ARG A CA 1
ATOM 2699 C C . ARG A 1 339 ? -13.981 2.697 23.932 1.00 50.31 339 ARG A C 1
ATOM 2701 O O . ARG A 1 339 ? -13.607 2.452 25.070 1.00 50.31 339 ARG A O 1
ATOM 2708 N N . LYS A 1 340 ? -15.273 2.833 23.627 1.00 41.59 340 LYS A N 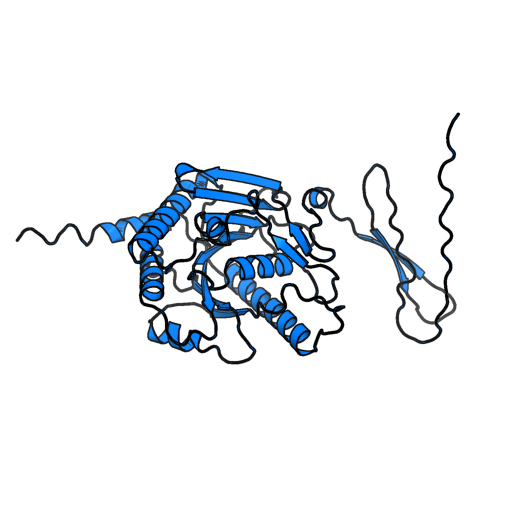1
ATOM 2709 C CA . LYS A 1 340 ? -16.350 2.820 24.633 1.00 41.59 340 LYS A CA 1
ATOM 2710 C C . LYS A 1 340 ? -16.764 1.456 25.238 1.00 41.59 340 LYS A C 1
ATOM 2712 O O . LYS A 1 340 ? -17.470 1.500 26.241 1.00 41.59 340 LYS A O 1
ATOM 2717 N N . PRO A 1 341 ? -16.380 0.259 24.740 1.00 39.84 341 PRO A N 1
ATOM 2718 C CA . PRO A 1 341 ? -16.843 -0.998 25.321 1.00 39.84 341 PRO A CA 1
ATOM 2719 C C . PRO A 1 341 ? -16.023 -1.503 26.523 1.00 39.84 341 PRO A C 1
ATOM 2721 O O . PRO A 1 341 ? -16.463 -2.462 27.146 1.00 39.84 341 PRO A O 1
ATOM 2724 N N . HIS A 1 342 ? -14.888 -0.889 26.897 1.00 37.34 342 HIS A N 1
ATOM 2725 C CA . HIS A 1 342 ? -14.073 -1.368 28.033 1.00 37.34 342 HIS A CA 1
ATOM 2726 C C . HIS A 1 342 ? -14.187 -0.564 29.340 1.00 37.34 342 HIS A C 1
ATOM 2728 O O . HIS A 1 342 ? -13.783 -1.078 30.379 1.00 37.34 342 HIS A O 1
ATOM 2734 N N . ASP A 1 343 ? -14.827 0.609 29.336 1.00 37.03 343 ASP A N 1
ATOM 2735 C CA . ASP A 1 343 ? -14.965 1.453 30.540 1.00 37.03 343 ASP A CA 1
ATOM 2736 C C . ASP A 1 343 ? -16.279 1.225 31.322 1.00 37.03 343 ASP A C 1
ATOM 2738 O O . ASP A 1 343 ? -16.608 1.993 32.221 1.00 37.03 343 ASP A O 1
ATOM 2742 N N . SER A 1 344 ? -17.060 0.184 31.000 1.00 36.44 344 SER A N 1
ATOM 2743 C CA . SER A 1 344 ? -18.389 -0.048 31.608 1.00 36.44 344 SER A CA 1
ATOM 2744 C C . SER A 1 344 ? -18.576 -1.400 32.311 1.00 36.44 344 SER A C 1
ATOM 2746 O O . SER A 1 344 ? -19.705 -1.782 32.607 1.00 36.44 344 SER A O 1
ATOM 2748 N N . GLN A 1 345 ? -17.497 -2.111 32.654 1.00 36.47 345 GLN A N 1
ATOM 2749 C CA . GLN A 1 345 ? -17.582 -3.316 33.496 1.00 36.47 345 GLN A CA 1
ATOM 2750 C C . GLN A 1 345 ? -16.596 -3.295 34.670 1.00 36.47 345 GLN A C 1
ATOM 2752 O O . GLN A 1 345 ? -15.757 -4.175 34.803 1.00 36.47 345 GLN A O 1
ATOM 2757 N N . THR A 1 346 ? -16.731 -2.304 35.550 1.00 39.97 346 THR A N 1
ATOM 2758 C CA . THR A 1 346 ? -16.301 -2.382 36.961 1.00 39.97 346 THR A CA 1
ATOM 2759 C C . THR A 1 346 ? -17.176 -1.459 37.814 1.00 39.97 346 THR A C 1
ATOM 2761 O O . THR A 1 346 ? -16.748 -0.429 38.326 1.00 39.97 346 THR A O 1
ATOM 2764 N N . SER A 1 347 ? -18.459 -1.792 37.937 1.00 35.91 347 SER A N 1
ATOM 2765 C CA . SER A 1 347 ? -19.311 -1.372 39.062 1.00 35.91 347 SER A CA 1
ATOM 2766 C C . SER A 1 347 ? -20.603 -2.183 39.016 1.00 35.91 347 SER A C 1
ATOM 2768 O O . SER A 1 347 ? -21.469 -1.943 38.179 1.00 35.91 347 SER A O 1
ATOM 2770 N N . GLY A 1 348 ? -20.691 -3.173 39.898 1.00 33.47 348 GLY A N 1
ATOM 2771 C CA . GLY A 1 348 ? -21.827 -4.074 40.053 1.00 33.47 348 GLY A CA 1
ATOM 2772 C C . GLY A 1 348 ? -21.455 -5.191 40.998 1.00 33.47 348 GLY A C 1
ATOM 2773 O O . GLY A 1 348 ? -20.872 -6.172 40.492 1.00 33.47 348 GLY A O 1
#

pLDDT: mean 71.41, std 22.97, range [22.77, 96.44]

Foldseek 3Di:
DDDDDDDDDDDDDDDDDDDDDDQPDWDFDDDPVDTWTWGWGWDCPDDPDTDTDTDIDDPDPQVVVQFDPPDPAETEGDFPDKDADVVLQEIEGEGTDADPPQPLEAEEEEAEAVVLCLQLLVQLLVCLQLVPDLQDSHGYHHDDDPPPPPDPPVPVQRHFYWYWQQDDPNTPAPGIYIYTYHHHWDPPPPDVVLVSSLVSVLVCLVCCVVNVHWWHLAYEYRGALQPLADDPRSLVSLVLLCLLQDPPHLLRYEYEHECDDPDRRSVVVNCVVSVRRHNYYFYADSPLNGPHPPDPPDDPRSNVNSVSSSVSSVVVSVSSSPTDIDTSVSSSVSSVVVVPPPPPPDDD

Radius of gyration: 24.32 Å; Cα contacts (8 Å, |Δi|>4): 571; chains: 1; bounding box: 62×57×93 Å

Mean predicted aligned error: 14.43 Å

InterPro domains:
  IPR027417 P-loop containing nucleoside triphosphate hydrolase [G3DSA:3.40.50.300] (107-346)
  IPR027417 P-loop containing nucleoside triphosphate hydrolase [SSF52540] (97-271)
  IPR030379 Septin-type guanine nucleotide-binding (G) domain [PF00735] (108-192)